Protein AF-0000000078156771 (afdb_homodimer)

Organism: Quercus suber (NCBI:txid58331)

Nearest PDB structures (foldseek):
  5jph-assembly2_A  TM=6.476E-01  e=9.055E-07  Staphylococcus aureus subsp. aureus COL
  4pv6-assembly8_N  TM=7.876E-01  e=4.818E-05  Thermoplasma volcanium GSS1
  8iym-assembly3_C  TM=7.813E-01  e=1.424E-04  Helicobacter pylori 26695
  8iym-assembly1_A  TM=6.191E-01  e=5.117E-05  Helicobacter pylori 26695
  3pp9-assembly1_A-2  TM=6.381E-01  e=6.717E-03  Bacillus anthracis str. Ames

Structure (mmCIF, N/CA/C/O backbone):
data_AF-0000000078156771-model_v1
#
loop_
_entity.id
_entity.type
_entity.pdbx_description
1 polymer 'Increased dna methylation 1'
#
loop_
_atom_site.group_PDB
_atom_site.id
_atom_site.type_symbol
_atom_site.label_atom_id
_atom_site.label_alt_id
_atom_site.label_comp_id
_atom_site.label_asym_id
_atom_site.label_entity_id
_atom_site.label_seq_id
_atom_site.pdbx_PDB_ins_code
_atom_site.Cartn_x
_atom_site.Cartn_y
_atom_site.Cartn_z
_atom_site.occupancy
_atom_site.B_iso_or_equiv
_atom_site.auth_seq_id
_atom_site.auth_comp_id
_atom_site.auth_asym_id
_atom_site.auth_atom_id
_atom_site.pdbx_PDB_model_num
ATOM 1 N N . ASN A 1 1 ? 11.344 5.879 -20.859 1 28.53 1 ASN A N 1
ATOM 2 C CA . ASN A 1 1 ? 10.336 5.031 -20.234 1 28.53 1 ASN A CA 1
ATOM 3 C C . ASN A 1 1 ? 10.922 4.215 -19.094 1 28.53 1 ASN A C 1
ATOM 5 O O . ASN A 1 1 ? 11.805 3.383 -19.297 1 28.53 1 ASN A O 1
ATOM 9 N N . CYS A 1 2 ? 11.102 4.973 -17.953 1 35.69 2 CYS A N 1
ATOM 10 C CA . CYS A 1 2 ? 12.039 4.562 -16.906 1 35.69 2 CYS A CA 1
ATOM 11 C C . CYS A 1 2 ? 11.727 3.156 -16.422 1 35.69 2 CYS A C 1
ATOM 13 O O . CYS A 1 2 ? 12.414 2.631 -15.539 1 35.69 2 CYS A O 1
ATOM 15 N N . PHE A 1 3 ? 10.438 2.715 -16.594 1 37.5 3 PHE A N 1
ATOM 16 C CA . PHE A 1 3 ? 10.211 1.341 -16.156 1 37.5 3 PHE A CA 1
ATOM 17 C C . PHE A 1 3 ? 10.539 0.36 -17.281 1 37.5 3 PHE A C 1
ATOM 19 O O . PHE A 1 3 ? 10.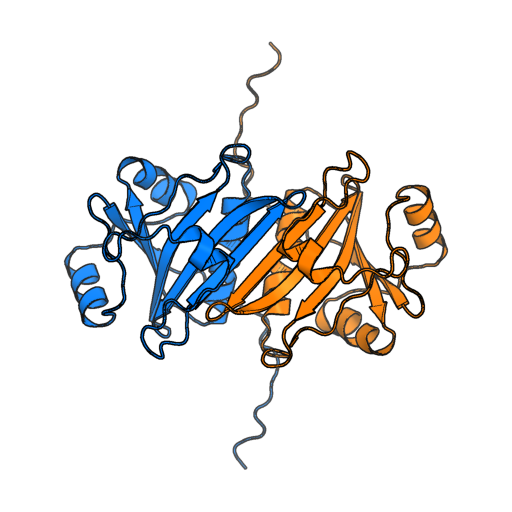312 0.654 -18.453 1 37.5 3 PHE A O 1
ATOM 26 N N . ALA A 1 4 ? 11.391 -0.481 -17.188 1 45.22 4 ALA A N 1
ATOM 27 C CA . ALA A 1 4 ? 11.484 -1.579 -18.141 1 45.22 4 ALA A CA 1
ATOM 28 C C . ALA A 1 4 ? 10.125 -2.25 -18.344 1 45.22 4 ALA A C 1
ATOM 30 O O . ALA A 1 4 ? 9.398 -2.477 -17.375 1 45.22 4 ALA A O 1
ATOM 31 N N . PRO A 1 5 ? 9.711 -2.316 -19.641 1 42.66 5 PRO A N 1
ATOM 32 C CA . PRO A 1 5 ? 8.406 -2.93 -19.922 1 42.66 5 PRO A CA 1
ATOM 33 C C . PRO A 1 5 ? 8.273 -4.328 -19.328 1 42.66 5 PRO A C 1
ATOM 35 O O . PRO A 1 5 ? 9.258 -5.074 -19.266 1 42.66 5 PRO A O 1
ATOM 38 N N . ILE A 1 6 ? 7.273 -4.578 -18.609 1 42.03 6 ILE A N 1
ATOM 39 C CA . ILE A 1 6 ? 6.926 -5.938 -18.203 1 42.03 6 ILE A CA 1
ATOM 40 C C . ILE A 1 6 ? 5.992 -6.559 -19.234 1 42.03 6 ILE A C 1
ATOM 42 O O . ILE A 1 6 ? 4.812 -6.207 -19.312 1 42.03 6 ILE A O 1
ATOM 46 N N . ILE A 1 7 ? 6.539 -7.285 -20.172 1 42.59 7 ILE A N 1
ATOM 47 C CA . ILE A 1 7 ? 5.793 -7.812 -21.312 1 42.59 7 ILE A CA 1
ATOM 48 C C . ILE A 1 7 ? 5.133 -9.133 -20.938 1 42.59 7 ILE A C 1
ATOM 50 O O . ILE A 1 7 ? 5.793 -10.039 -20.422 1 42.59 7 ILE A O 1
ATOM 54 N N . ASP A 1 8 ? 3.768 -9.258 -21.016 1 44.97 8 ASP A N 1
ATOM 55 C CA . ASP A 1 8 ? 3 -10.492 -20.891 1 44.97 8 ASP A CA 1
ATOM 56 C C . ASP A 1 8 ? 3.387 -11.5 -21.969 1 44.97 8 ASP A C 1
ATOM 58 O O . ASP A 1 8 ? 3.361 -11.172 -23.172 1 44.97 8 ASP A O 1
ATOM 62 N N . SER A 1 9 ? 3.811 -12.578 -21.547 1 49.09 9 SER A N 1
ATOM 63 C CA . SER A 1 9 ? 4.305 -13.516 -22.547 1 49.09 9 SER A CA 1
ATOM 64 C C . SER A 1 9 ? 3.182 -14 -23.453 1 49.09 9 SER A C 1
ATOM 66 O O . SER A 1 9 ? 3.43 -14.422 -24.594 1 49.09 9 SER A O 1
ATOM 68 N N . VAL A 1 10 ? 2.025 -13.938 -22.922 1 44.56 10 VAL A N 1
ATOM 69 C CA . VAL A 1 10 ? 0.925 -14.453 -23.734 1 44.56 10 VAL A CA 1
ATOM 70 C C . VAL A 1 10 ? 0.453 -13.375 -24.703 1 44.56 10 VAL A C 1
ATOM 72 O O . VAL A 1 10 ? 0.294 -13.633 -25.906 1 44.56 10 VAL A O 1
ATOM 75 N N . SER A 1 11 ? 0.38 -12.266 -24.156 1 46.22 11 SER A N 1
ATOM 76 C CA . SER A 1 11 ? -0.215 -11.234 -25.016 1 46.22 11 SER A CA 1
ATOM 77 C C . SER A 1 11 ? 0.853 -10.328 -25.609 1 46.22 11 SER A C 1
ATOM 79 O O . SER A 1 11 ? 0.595 -9.617 -26.594 1 46.22 11 SER A O 1
ATOM 81 N N . GLY A 1 12 ? 2.062 -10.328 -25.062 1 50.53 12 GLY A N 1
ATOM 82 C CA . GLY A 1 12 ? 3.154 -9.477 -25.516 1 50.53 12 GLY A CA 1
ATOM 83 C C . GLY A 1 12 ? 2.998 -8.031 -25.078 1 50.53 12 GLY A C 1
ATOM 84 O O . GLY A 1 12 ? 3.768 -7.168 -25.5 1 50.53 12 GLY A O 1
ATOM 85 N N . ARG A 1 13 ? 1.978 -7.754 -24.406 1 47.47 13 ARG A N 1
ATOM 86 C CA . ARG A 1 13 ? 1.677 -6.363 -24.078 1 47.47 13 ARG A CA 1
ATOM 87 C C . ARG A 1 13 ? 2.398 -5.938 -22.797 1 47.47 13 ARG A C 1
ATOM 89 O O . ARG A 1 13 ? 2.623 -6.75 -21.906 1 47.47 13 ARG A O 1
ATOM 96 N N . ASP A 1 14 ? 2.936 -4.645 -22.859 1 48.03 14 ASP A N 1
ATOM 97 C CA . ASP A 1 14 ? 3.453 -4.031 -21.641 1 48.03 14 ASP A CA 1
ATOM 98 C C . ASP A 1 14 ? 2.35 -3.871 -20.594 1 48.03 14 ASP A C 1
ATOM 100 O O . ASP A 1 14 ? 1.34 -3.213 -20.859 1 48.03 14 ASP A O 1
ATOM 104 N N . LEU A 1 15 ? 2.486 -4.562 -19.516 1 48.06 15 LEU A N 1
ATOM 105 C CA . LEU A 1 15 ? 1.408 -4.695 -18.531 1 48.06 15 LEU A CA 1
ATOM 106 C C . LEU A 1 15 ? 1.355 -3.484 -17.609 1 48.06 15 LEU A C 1
ATOM 108 O O . LEU A 1 15 ? 0.358 -3.27 -16.922 1 48.06 15 LEU A O 1
ATOM 112 N N . ILE A 1 16 ? 2.314 -2.604 -17.656 1 48.59 16 ILE A N 1
ATOM 113 C CA . ILE A 1 16 ? 2.438 -1.515 -16.703 1 48.59 16 ILE A CA 1
ATOM 114 C C . ILE A 1 16 ? 1.284 -0.53 -16.891 1 48.59 16 ILE A C 1
ATOM 116 O O . ILE A 1 16 ? 0.61 -0.164 -15.922 1 48.59 16 ILE A O 1
ATOM 120 N N . PRO A 1 17 ? 1.203 -0.018 -18.094 1 47.12 17 PRO A N 1
ATOM 121 C CA . PRO A 1 17 ? 0.081 0.911 -18.25 1 47.12 17 PRO A CA 1
ATOM 122 C C . PRO A 1 17 ? -1.255 0.299 -17.844 1 47.12 17 PRO A C 1
ATOM 124 O O . PRO A 1 17 ? -2.094 0.982 -17.25 1 47.12 17 PRO A O 1
ATOM 127 N N . ALA A 1 18 ? -1.407 -0.985 -18.344 1 47.72 18 ALA A N 1
ATOM 128 C CA . ALA A 1 18 ? -2.656 -1.654 -17.984 1 47.72 18 ALA A CA 1
ATOM 129 C C . ALA A 1 18 ? -2.83 -1.732 -16.469 1 47.72 18 ALA A C 1
ATOM 131 O O . ALA A 1 18 ? -3.945 -1.61 -15.961 1 47.72 18 ALA A O 1
ATOM 132 N N . MET A 1 19 ? -1.772 -2.051 -15.867 1 44.97 19 MET A N 1
ATOM 133 C CA . MET A 1 19 ? -1.784 -2.201 -14.414 1 44.97 19 MET A CA 1
ATOM 134 C C . MET A 1 19 ? -2.133 -0.883 -13.734 1 44.97 19 MET A C 1
ATOM 136 O O . MET A 1 19 ? -2.863 -0.866 -12.742 1 44.97 19 MET A O 1
ATOM 140 N N . VAL A 1 20 ? -1.488 0.104 -14.297 1 44.81 20 VAL A N 1
ATOM 141 C CA . VAL A 1 20 ? -1.632 1.413 -13.672 1 44.81 20 VAL A CA 1
ATOM 142 C C . VAL A 1 20 ? -2.959 2.043 -14.086 1 44.81 20 VAL A C 1
ATOM 144 O O . VAL A 1 20 ? -3.66 2.633 -13.258 1 44.81 20 VAL A O 1
ATOM 147 N N . TYR A 1 21 ? -3.188 1.941 -15.344 1 45.34 21 TYR A N 1
ATOM 148 C CA . TYR A 1 21 ? -4.367 2.662 -15.805 1 45.34 21 TYR A CA 1
ATOM 149 C C . TYR A 1 21 ? -5.578 1.738 -15.875 1 45.34 21 TYR A C 1
ATOM 151 O O . TYR A 1 21 ? -6.68 2.172 -16.219 1 45.34 21 TYR A O 1
ATOM 159 N N . GLY A 1 22 ? -5.605 0.74 -15.227 1 40.53 22 GLY A N 1
ATOM 160 C CA . GLY A 1 22 ? -6.766 -0.133 -15.148 1 40.53 22 GLY A CA 1
ATOM 161 C C . GLY A 1 22 ? -7.371 -0.44 -16.516 1 40.53 22 GLY A C 1
ATOM 162 O O . GLY A 1 22 ? -8.578 -0.656 -16.625 1 40.53 22 GLY A O 1
ATOM 163 N N . ARG A 1 23 ? -6.656 -0.069 -17.578 1 37.5 23 ARG A N 1
ATOM 164 C CA . ARG A 1 23 ? -7.422 -0.461 -18.766 1 37.5 23 ARG A CA 1
ATOM 165 C C . ARG A 1 23 ? -7.746 -1.951 -18.734 1 37.5 23 ARG A C 1
ATOM 167 O O . ARG A 1 23 ? -6.957 -2.754 -18.234 1 37.5 23 ARG A O 1
ATOM 174 N N . ASN A 1 24 ? -9.016 -2.223 -19.109 1 35.47 24 ASN A N 1
ATOM 175 C CA . ASN A 1 24 ? -9.82 -3.439 -19.125 1 35.47 24 ASN A CA 1
ATOM 176 C C . ASN A 1 24 ? -9.078 -4.59 -19.797 1 35.47 24 ASN A C 1
ATOM 178 O O . ASN A 1 24 ? -8.844 -4.562 -21.016 1 35.47 24 ASN A O 1
ATOM 182 N N . ILE A 1 25 ? -7.977 -4.961 -19.641 1 35 25 ILE A N 1
ATOM 183 C CA . ILE A 1 25 ? -7.902 -6.297 -20.219 1 35 25 ILE A CA 1
ATOM 184 C C . ILE A 1 25 ? -9.195 -7.055 -19.938 1 35 25 ILE A C 1
ATOM 186 O O . ILE A 1 25 ? -9.539 -7.285 -18.766 1 35 25 ILE A O 1
ATOM 190 N N . ARG A 1 26 ? -10.18 -6.918 -20.891 1 32.34 26 ARG A N 1
ATOM 191 C CA . ARG A 1 26 ? -11.531 -7.453 -20.922 1 32.34 26 ARG A CA 1
ATOM 192 C C . ARG A 1 26 ? -11.602 -8.828 -20.266 1 32.34 26 ARG A C 1
ATOM 194 O O . ARG A 1 26 ? -12.586 -9.547 -20.422 1 32.34 26 ARG A O 1
ATOM 201 N N . SER A 1 27 ? -10.578 -9.727 -20.469 1 34.09 27 SER A N 1
ATOM 202 C CA . SER A 1 27 ? -11.195 -11.039 -20.344 1 34.09 27 SER A CA 1
ATOM 203 C C . SER A 1 27 ? -12.102 -11.117 -19.125 1 34.09 27 SER A C 1
ATOM 205 O O . SER A 1 27 ? -12 -10.281 -18.219 1 34.09 27 SER A O 1
ATOM 207 N N . GLN A 1 28 ? -12.344 -12.453 -18.609 1 33.19 28 GLN A N 1
ATOM 208 C CA . GLN A 1 28 ? -13.391 -13.039 -17.781 1 33.19 28 GLN A CA 1
ATOM 209 C C . GLN A 1 28 ? -13.609 -12.211 -16.516 1 33.19 28 GLN A C 1
ATOM 211 O O . GLN A 1 28 ? -12.734 -11.461 -16.094 1 33.19 28 GLN A O 1
ATOM 216 N N . GLU A 1 29 ? -14.789 -12.383 -15.938 1 39.22 29 GLU A N 1
ATOM 217 C CA . GLU A 1 29 ? -15.531 -12.094 -14.703 1 39.22 29 GLU A CA 1
ATOM 218 C C . GLU A 1 29 ? -14.586 -11.984 -13.516 1 39.22 29 GLU A C 1
ATOM 220 O O . GLU A 1 29 ? -15.023 -12 -12.359 1 39.22 29 GLU A O 1
ATOM 225 N N . PHE A 1 30 ? -13.328 -12.625 -13.477 1 42.09 30 PHE A N 1
ATOM 226 C CA . PHE A 1 30 ? -12.836 -13.07 -12.18 1 42.09 30 PHE A CA 1
ATOM 227 C C . PHE A 1 30 ? -12.328 -11.891 -11.359 1 42.09 30 PHE A C 1
ATOM 229 O O . PHE A 1 30 ? -11.391 -11.203 -11.773 1 42.09 30 PHE A O 1
ATOM 236 N N . GLY A 1 31 ? -13.016 -11.297 -10.555 1 57.72 31 GLY A N 1
ATOM 237 C CA . GLY A 1 31 ? -13.023 -10.68 -9.242 1 57.72 31 GLY A CA 1
ATOM 238 C C . GLY A 1 31 ? -11.828 -11.07 -8.391 1 57.72 31 GLY A C 1
ATOM 239 O O . GLY A 1 31 ? -11.18 -12.078 -8.648 1 57.72 31 GLY A O 1
ATOM 240 N N . GLY A 1 32 ? -10.734 -10.43 -8.359 1 80.69 32 GLY A N 1
ATOM 241 C CA . GLY A 1 32 ? -9.695 -10.758 -7.395 1 80.69 32 GLY A CA 1
ATOM 242 C C . GLY A 1 32 ? -8.352 -10.117 -7.727 1 80.69 32 GLY A C 1
ATOM 243 O O . GLY A 1 32 ? -7.309 -10.609 -7.293 1 80.69 32 GLY A O 1
ATOM 244 N N . MET A 1 33 ? -8.43 -9.227 -8.773 1 86.06 33 MET A N 1
ATOM 245 C CA . MET A 1 33 ? -7.176 -8.547 -9.094 1 86.06 33 MET A CA 1
ATOM 246 C C . MET A 1 33 ? -6.984 -7.312 -8.227 1 86.06 33 MET A C 1
ATOM 248 O O . MET A 1 33 ? -7.871 -6.461 -8.141 1 86.06 33 MET A O 1
ATOM 252 N N . TYR A 1 34 ? -5.926 -7.312 -7.617 1 89.62 34 TYR A N 1
ATOM 253 C CA . TYR A 1 34 ? -5.555 -6.188 -6.762 1 89.62 34 TYR A CA 1
ATOM 254 C C . TYR A 1 34 ? -4.234 -5.574 -7.211 1 89.62 34 TYR A C 1
ATOM 256 O O . TYR A 1 34 ? -3.359 -6.273 -7.73 1 89.62 34 TYR A O 1
ATOM 264 N N . CYS A 1 35 ? -4.09 -4.309 -7.074 1 88.88 35 CYS A N 1
ATOM 265 C CA . CYS A 1 35 ? -2.838 -3.609 -7.352 1 88.88 35 CYS A CA 1
ATOM 266 C C . CYS A 1 35 ? -2.518 -2.609 -6.246 1 88.88 35 CYS A C 1
ATOM 268 O O . CYS A 1 35 ? -3.365 -1.798 -5.871 1 88.88 35 CYS A O 1
ATOM 270 N N . ALA A 1 36 ? -1.45 -2.723 -5.703 1 92 36 ALA A N 1
ATOM 271 C CA . ALA A 1 36 ? -0.933 -1.768 -4.727 1 92 36 ALA A CA 1
ATOM 272 C C . ALA A 1 36 ? 0.18 -0.915 -5.328 1 92 36 ALA A C 1
ATOM 274 O O . ALA A 1 36 ? 1.097 -1.439 -5.965 1 92 36 ALA A O 1
ATOM 275 N N . ILE A 1 37 ? 0.111 0.38 -5.148 1 89.25 37 ILE A N 1
ATOM 276 C CA . ILE A 1 37 ? 1.065 1.3 -5.758 1 89.25 37 ILE A CA 1
ATOM 277 C C . ILE A 1 37 ? 1.563 2.295 -4.711 1 89.25 37 ILE A C 1
ATOM 279 O O . ILE A 1 37 ? 0.779 2.809 -3.912 1 89.25 37 ILE A O 1
ATOM 283 N N . LEU A 1 38 ? 2.809 2.457 -4.699 1 89.69 38 LEU A N 1
ATOM 284 C CA . LEU A 1 38 ? 3.445 3.508 -3.916 1 89.69 38 LEU A CA 1
ATOM 285 C C . LEU A 1 38 ? 4.098 4.543 -4.824 1 89.69 38 LEU A C 1
ATOM 287 O O . LEU A 1 38 ? 4.875 4.195 -5.715 1 89.69 38 LEU A O 1
ATOM 291 N N . MET A 1 39 ? 3.771 5.754 -4.625 1 86.25 39 MET A N 1
ATOM 292 C CA . MET A 1 39 ? 4.348 6.859 -5.383 1 86.25 39 MET A CA 1
ATOM 293 C C . MET A 1 39 ? 5.102 7.816 -4.465 1 86.25 39 MET A C 1
ATOM 295 O O . MET A 1 39 ? 4.68 8.062 -3.336 1 86.25 39 MET A O 1
ATOM 299 N N . ILE A 1 40 ? 6.242 8.258 -4.992 1 85.06 40 ILE A N 1
ATOM 300 C CA . ILE A 1 40 ? 7.02 9.281 -4.305 1 85.06 40 ILE A CA 1
ATOM 301 C C . ILE A 1 40 ? 7.246 10.469 -5.238 1 85.06 40 ILE A C 1
ATOM 303 O O . ILE A 1 40 ? 7.715 10.297 -6.367 1 85.06 40 ILE A O 1
ATOM 307 N N . ASN A 1 41 ? 6.91 11.617 -4.711 1 81.56 41 ASN A N 1
ATOM 308 C CA . ASN A 1 41 ? 7.035 12.852 -5.473 1 81.56 41 ASN A CA 1
ATOM 309 C C . ASN A 1 41 ? 6.449 12.703 -6.875 1 81.56 41 ASN A C 1
ATOM 311 O O . ASN A 1 41 ? 7.113 13.016 -7.867 1 81.56 41 ASN A O 1
ATOM 315 N N . SER A 1 42 ? 5.207 12.047 -6.949 1 77.12 42 SER A N 1
ATOM 316 C CA . SER A 1 42 ? 4.387 11.93 -8.148 1 77.12 42 SER A CA 1
ATOM 317 C C . SER A 1 42 ? 4.973 10.914 -9.125 1 77.12 42 SER A C 1
ATOM 319 O O . SER A 1 42 ? 4.613 10.898 -10.305 1 77.12 42 SER A O 1
ATOM 321 N N . SER A 1 43 ? 5.898 10.172 -8.695 1 80.19 43 SER A N 1
ATOM 322 C CA . SER A 1 43 ? 6.465 9.094 -9.492 1 80.19 43 SER A CA 1
ATOM 323 C C . SER A 1 43 ? 6.219 7.734 -8.836 1 80.19 43 SER A C 1
ATOM 325 O O . SER A 1 43 ? 6.352 7.594 -7.621 1 80.19 43 SER A O 1
ATOM 327 N N . VAL A 1 44 ? 5.855 6.797 -9.727 1 82.56 44 VAL A N 1
ATOM 328 C CA . VAL A 1 44 ? 5.68 5.441 -9.219 1 82.56 44 VAL A CA 1
ATOM 329 C C . VAL A 1 44 ? 7.027 4.867 -8.789 1 82.56 44 VAL A C 1
ATOM 331 O O . VAL A 1 44 ? 7.973 4.836 -9.586 1 82.56 44 VAL A O 1
ATOM 334 N N . VAL A 1 45 ? 7.152 4.449 -7.621 1 86.81 45 VAL A N 1
ATOM 335 C CA . VAL A 1 45 ? 8.398 3.896 -7.094 1 86.81 45 VAL A CA 1
ATOM 336 C C . VAL A 1 45 ? 8.281 2.375 -7.004 1 86.81 45 VAL A C 1
ATOM 338 O O . VAL A 1 45 ? 9.242 1.658 -7.305 1 86.81 45 VAL A O 1
ATOM 341 N N . SER A 1 46 ? 7.148 1.93 -6.59 1 89.38 46 SER A N 1
ATOM 342 C CA . SER A 1 46 ? 6.922 0.496 -6.445 1 89.38 46 SER A CA 1
ATOM 343 C C . SER A 1 46 ? 5.469 0.135 -6.727 1 89.38 46 SER A C 1
ATOM 345 O O . SER A 1 46 ? 4.555 0.863 -6.336 1 89.38 46 SER A O 1
ATOM 347 N N . ALA A 1 47 ? 5.266 -1.006 -7.367 1 89.31 47 ALA A N 1
ATOM 348 C CA . ALA A 1 47 ? 3.928 -1.499 -7.68 1 89.31 47 ALA A CA 1
ATOM 349 C C . ALA A 1 47 ? 3.898 -3.023 -7.711 1 89.31 47 ALA A C 1
ATOM 351 O O . ALA A 1 47 ? 4.871 -3.662 -8.117 1 89.31 47 ALA A O 1
ATOM 352 N N . GLY A 1 48 ? 2.84 -3.57 -7.191 1 91.31 48 GLY A N 1
ATOM 353 C CA . GLY A 1 48 ? 2.605 -5.004 -7.242 1 91.31 48 GLY A CA 1
ATOM 354 C C . GLY A 1 48 ? 1.199 -5.363 -7.688 1 91.31 48 GLY A C 1
ATOM 355 O O . GLY A 1 48 ? 0.223 -4.801 -7.191 1 91.31 48 GLY A O 1
ATOM 356 N N . LEU A 1 49 ? 1.202 -6.25 -8.648 1 89.75 49 LEU A N 1
ATOM 357 C CA . LEU A 1 49 ? -0.068 -6.812 -9.102 1 89.75 49 LEU A CA 1
ATOM 358 C C . LEU A 1 49 ? -0.33 -8.164 -8.438 1 89.75 49 LEU A C 1
ATOM 360 O O . LEU A 1 49 ? 0.551 -9.023 -8.406 1 89.75 49 LEU A O 1
ATOM 364 N N . VAL A 1 50 ? -1.517 -8.281 -7.883 1 93 50 VAL A N 1
ATOM 365 C CA . VAL A 1 50 ? -1.857 -9.508 -7.168 1 93 50 VAL A CA 1
ATOM 366 C C . VAL A 1 50 ? -3.158 -10.086 -7.719 1 93 50 VAL A C 1
ATOM 368 O O . VAL A 1 50 ? -4.121 -9.352 -7.949 1 93 50 VAL A O 1
ATOM 371 N N . ARG A 1 51 ? -3.133 -11.289 -8.008 1 90.62 51 ARG A N 1
ATOM 372 C CA . ARG A 1 51 ? -4.348 -12.008 -8.375 1 90.62 51 ARG A CA 1
ATOM 373 C C . ARG A 1 51 ? -4.719 -13.031 -7.309 1 90.62 51 ARG A C 1
ATOM 375 O O . ARG A 1 51 ? -3.891 -13.867 -6.922 1 90.62 51 ARG A O 1
ATOM 382 N N . VAL A 1 52 ? -5.926 -12.945 -6.879 1 91.81 52 VAL A N 1
ATOM 383 C CA . VAL A 1 52 ? -6.371 -13.828 -5.801 1 91.81 52 VAL A CA 1
ATOM 384 C C . VAL A 1 52 ? -7.301 -14.906 -6.363 1 91.81 52 VAL A C 1
ATOM 386 O O . VAL A 1 52 ? -8.234 -14.594 -7.105 1 91.81 52 VAL A O 1
ATOM 389 N N . PHE A 1 53 ? -6.945 -16.125 -6.086 1 90.38 53 PHE A N 1
ATOM 390 C CA . PHE A 1 53 ? -7.754 -17.281 -6.469 1 90.38 53 PHE A CA 1
ATOM 391 C C . PHE A 1 53 ? -8.414 -17.906 -5.25 1 90.38 53 PHE A C 1
ATOM 393 O O . PHE A 1 53 ? -7.902 -18.875 -4.699 1 90.38 53 PHE A O 1
ATOM 400 N N . GLY A 1 54 ? -9.609 -17.312 -4.844 1 88.38 54 GLY A N 1
ATOM 401 C CA . GLY A 1 54 ? -10.25 -17.812 -3.639 1 88.38 54 GLY A CA 1
ATOM 402 C C . GLY A 1 54 ? -9.422 -17.594 -2.387 1 88.38 54 GLY A C 1
ATOM 403 O O . GLY A 1 54 ? -8.797 -16.547 -2.229 1 88.38 54 GLY A O 1
ATOM 404 N N . ARG A 1 55 ? -9.477 -18.562 -1.434 1 89.94 55 ARG A N 1
ATOM 405 C CA . ARG A 1 55 ? -8.773 -18.422 -0.16 1 89.94 55 ARG A CA 1
ATOM 406 C C . ARG A 1 55 ? -7.52 -19.297 -0.127 1 89.94 55 ARG A C 1
ATOM 408 O O . ARG A 1 55 ? -6.73 -19.219 0.818 1 89.94 55 ARG A O 1
ATOM 415 N N . GLU A 1 56 ? -7.273 -20 -1.196 1 90.81 56 GLU A N 1
ATOM 416 C CA . GLU A 1 56 ? -6.172 -20.969 -1.181 1 90.81 56 GLU A CA 1
ATOM 417 C C . GLU A 1 56 ? -4.871 -20.312 -1.647 1 90.81 56 GLU A C 1
ATOM 419 O O . GLU A 1 56 ? -3.826 -20.484 -1.018 1 90.81 56 GLU A O 1
ATOM 424 N N . VAL A 1 57 ? -4.992 -19.594 -2.775 1 94 57 VAL A N 1
ATOM 425 C CA . VAL A 1 57 ? -3.73 -19.125 -3.336 1 94 57 VAL A CA 1
ATOM 426 C C . VAL A 1 57 ? -3.934 -17.766 -4.008 1 94 57 VAL A C 1
ATOM 428 O O . VAL A 1 57 ? -5 -17.5 -4.566 1 94 57 VAL A O 1
ATOM 431 N N . ALA A 1 58 ? -3.004 -16.938 -3.826 1 95.12 58 ALA A N 1
ATOM 432 C CA . ALA A 1 58 ? -2.875 -15.711 -4.617 1 95.12 58 ALA A CA 1
ATOM 433 C C . ALA A 1 58 ? -1.567 -15.703 -5.402 1 95.12 58 ALA A C 1
ATOM 435 O O . ALA A 1 58 ? -0.6 -16.359 -5.02 1 95.12 58 ALA A O 1
ATOM 436 N N . GLU A 1 59 ? -1.547 -14.977 -6.473 1 94.19 59 GLU A N 1
ATOM 437 C CA . GLU A 1 59 ? -0.357 -14.836 -7.305 1 94.19 59 GLU A CA 1
ATOM 438 C C . GLU A 1 59 ? 0.098 -13.383 -7.375 1 94.19 59 GLU A C 1
ATOM 440 O O . GLU A 1 59 ? -0.728 -12.469 -7.484 1 94.19 59 GLU A O 1
ATOM 445 N N . LEU A 1 60 ? 1.366 -13.234 -7.211 1 94.56 60 LEU A N 1
ATOM 446 C CA . LEU A 1 60 ? 2.023 -11.961 -7.488 1 94.56 60 LEU A CA 1
ATOM 447 C C . LEU A 1 60 ? 2.814 -12.031 -8.789 1 94.56 60 LEU A C 1
ATOM 449 O O . LEU A 1 60 ? 4.035 -12.219 -8.773 1 94.56 60 LEU A O 1
ATOM 453 N N . PRO A 1 61 ? 2.145 -11.852 -9.914 1 89.19 61 PRO A N 1
ATOM 454 C CA . PRO A 1 61 ? 2.789 -12.094 -11.203 1 89.19 61 PRO A CA 1
ATOM 455 C C . PRO A 1 61 ? 3.744 -10.969 -11.602 1 89.19 61 PRO A C 1
ATOM 457 O O . PRO A 1 61 ? 4.676 -11.195 -12.383 1 89.19 61 PRO A O 1
ATOM 460 N N . LEU A 1 62 ? 3.477 -9.781 -11.07 1 84.69 62 LEU A N 1
ATOM 461 C CA . LEU A 1 62 ? 4.273 -8.648 -11.531 1 84.69 62 LEU A CA 1
ATOM 462 C C . LEU A 1 62 ? 4.59 -7.703 -10.375 1 84.69 62 LEU A C 1
ATOM 464 O O . LEU A 1 62 ? 3.697 -7.332 -9.609 1 84.69 62 LEU A O 1
ATOM 468 N N . VAL A 1 63 ? 5.867 -7.48 -10.273 1 87.25 63 VAL A N 1
ATOM 469 C CA . VAL A 1 63 ? 6.367 -6.48 -9.336 1 87.25 63 VAL A CA 1
ATOM 470 C C . VAL A 1 63 ? 7.285 -5.504 -10.07 1 87.25 63 VAL A C 1
ATOM 472 O O . VAL A 1 63 ? 8.07 -5.906 -10.93 1 87.25 63 VAL A O 1
ATOM 475 N N . ALA A 1 64 ? 7.102 -4.238 -9.781 1 84.44 64 ALA A N 1
ATOM 476 C CA . ALA A 1 64 ? 7.953 -3.215 -10.383 1 84.44 64 ALA A CA 1
ATOM 477 C C . ALA A 1 64 ? 8.438 -2.219 -9.336 1 84.44 64 ALA A C 1
ATOM 479 O O . ALA A 1 64 ? 7.656 -1.757 -8.5 1 84.44 64 ALA A O 1
ATOM 480 N N . THR A 1 65 ? 9.734 -2.012 -9.273 1 84.06 65 THR A N 1
ATOM 481 C CA . THR A 1 65 ? 10.344 -0.961 -8.469 1 84.06 65 THR A CA 1
ATOM 482 C C . THR A 1 65 ? 11.234 -0.069 -9.328 1 84.06 65 THR A C 1
ATOM 484 O O . THR A 1 65 ? 12.008 -0.564 -10.156 1 84.06 65 THR A O 1
ATOM 487 N N . SER A 1 66 ? 11.008 1.219 -9.172 1 81.5 66 SER A N 1
ATOM 488 C CA . SER A 1 66 ? 11.797 2.15 -9.977 1 81.5 66 SER A CA 1
ATOM 489 C C . SER A 1 66 ? 13.289 2.029 -9.656 1 81.5 66 SER A C 1
ATOM 491 O O . SER A 1 66 ? 13.664 1.769 -8.508 1 81.5 66 SER A O 1
ATOM 493 N N . ASN A 1 67 ? 14.188 2.178 -10.648 1 76.12 6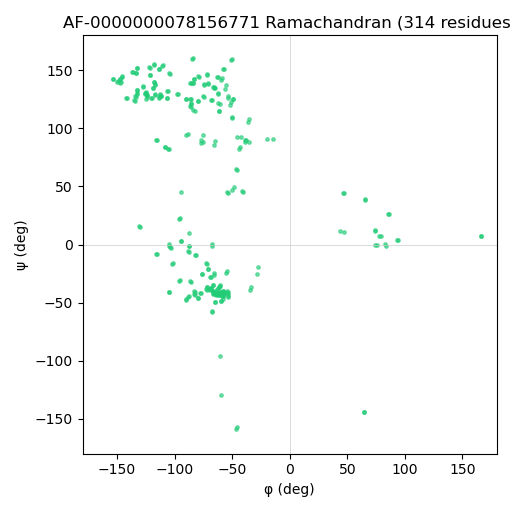7 ASN A N 1
ATOM 494 C CA . ASN A 1 67 ? 15.633 1.984 -10.547 1 76.12 67 ASN A CA 1
ATOM 495 C C . ASN A 1 67 ? 16.25 2.904 -9.5 1 76.12 67 ASN A C 1
ATOM 497 O O . ASN A 1 67 ? 17.094 2.48 -8.711 1 76.12 67 ASN A O 1
ATOM 501 N N . GLY A 1 68 ? 15.875 4.152 -9.477 1 74.06 68 GLY A N 1
ATOM 502 C CA . GLY A 1 68 ? 16.453 5.098 -8.539 1 74.06 68 GLY A CA 1
ATOM 503 C C . GLY A 1 68 ? 16.078 4.816 -7.094 1 74.06 68 GLY A C 1
ATOM 504 O O . GLY A 1 68 ? 16.641 5.406 -6.172 1 74.06 68 GLY A O 1
ATOM 505 N N . HIS A 1 69 ? 15.258 3.764 -6.953 1 74.69 69 HIS A N 1
ATOM 506 C CA . HIS A 1 69 ? 14.75 3.514 -5.605 1 74.69 69 HIS A CA 1
ATOM 507 C C . HIS A 1 69 ? 14.945 2.053 -5.211 1 74.69 69 HIS A C 1
ATOM 509 O O . HIS A 1 69 ? 14.32 1.575 -4.262 1 74.69 69 HIS A O 1
ATOM 515 N N . HIS A 1 70 ? 15.781 1.396 -5.969 1 74.06 70 HIS A N 1
ATOM 516 C CA . HIS A 1 70 ? 16.062 0.008 -5.625 1 74.06 70 HIS A CA 1
ATOM 517 C C . HIS A 1 70 ? 16.891 -0.085 -4.352 1 74.06 70 HIS A C 1
ATOM 519 O O . HIS A 1 70 ? 17.797 0.733 -4.129 1 74.06 70 HIS A O 1
ATOM 525 N N . GLY A 1 71 ? 16.562 -1.006 -3.521 1 73.94 71 GLY A N 1
ATOM 526 C CA . GLY A 1 71 ? 17.328 -1.259 -2.32 1 73.94 71 GLY A CA 1
ATOM 527 C C . GLY A 1 71 ? 16.984 -0.333 -1.173 1 73.94 71 GLY A C 1
ATOM 528 O O . GLY A 1 71 ? 17.547 -0.439 -0.084 1 73.94 71 GLY A O 1
ATOM 529 N N . LYS A 1 72 ? 16.062 0.545 -1.406 1 78.88 72 LYS A N 1
ATOM 530 C CA . LYS A 1 72 ? 15.688 1.501 -0.366 1 78.88 72 LYS A CA 1
ATOM 531 C C . LYS A 1 72 ? 14.594 0.935 0.535 1 78.88 72 LYS A C 1
ATOM 533 O O . LYS A 1 72 ? 14.242 1.541 1.549 1 78.88 72 LYS A O 1
ATOM 538 N N . GLY A 1 73 ? 14.086 -0.222 0.2 1 85.56 73 GLY A N 1
ATOM 539 C CA . GLY A 1 73 ? 13.125 -0.88 1.069 1 85.56 73 GLY A CA 1
ATOM 540 C C . GLY A 1 73 ? 11.68 -0.567 0.712 1 85.56 73 GLY A C 1
ATOM 541 O O . GLY A 1 73 ? 10.758 -0.984 1.413 1 85.56 73 GLY A O 1
ATOM 542 N N . TYR A 1 74 ? 11.461 0.156 -0.322 1 86.25 74 TYR A N 1
ATOM 543 C CA . TYR A 1 74 ? 10.109 0.562 -0.675 1 86.25 74 TYR A CA 1
ATOM 544 C C . TYR A 1 74 ? 9.258 -0.645 -1.062 1 86.25 74 TYR A C 1
ATOM 546 O O . TYR A 1 74 ? 8.094 -0.742 -0.676 1 86.25 74 TYR A O 1
ATOM 554 N N . PHE A 1 75 ? 9.93 -1.52 -1.838 1 89 75 PHE A N 1
ATOM 555 C CA . PHE A 1 75 ? 9.133 -2.691 -2.186 1 89 75 PHE A CA 1
ATOM 556 C C . PHE A 1 75 ? 8.891 -3.564 -0.96 1 89 75 PHE A C 1
ATOM 558 O O . PHE A 1 75 ? 7.82 -4.16 -0.817 1 89 75 PHE A O 1
ATOM 565 N N . GLN A 1 76 ? 9.867 -3.674 -0.162 1 88.81 76 GLN A N 1
ATOM 566 C CA . GLN A 1 76 ? 9.664 -4.438 1.062 1 88.81 76 GLN A CA 1
ATOM 567 C C . GLN A 1 76 ? 8.453 -3.92 1.838 1 88.81 76 GLN A C 1
ATOM 569 O O . GLN A 1 76 ? 7.672 -4.707 2.377 1 88.81 76 GLN A O 1
ATOM 574 N N . MET A 1 77 ? 8.367 -2.674 1.883 1 86.31 77 MET A N 1
ATOM 575 C CA . MET A 1 77 ? 7.227 -2.059 2.551 1 86.31 77 MET A CA 1
ATOM 576 C C . MET A 1 77 ? 5.93 -2.383 1.818 1 86.31 77 MET A C 1
ATOM 578 O O . MET A 1 77 ? 4.938 -2.77 2.441 1 86.31 77 MET A O 1
ATOM 582 N N . LEU A 1 78 ? 5.945 -2.188 0.558 1 90.62 78 LEU A N 1
ATOM 583 C CA . LEU A 1 78 ? 4.777 -2.506 -0.256 1 90.62 78 LEU A CA 1
ATOM 584 C C . LEU A 1 78 ? 4.398 -3.977 -0.112 1 90.62 78 LEU A C 1
ATOM 586 O O . LEU A 1 78 ? 3.217 -4.312 -0.01 1 90.62 78 LEU A O 1
ATOM 590 N N . PHE A 1 79 ? 5.434 -4.828 -0.079 1 92.38 79 PHE A N 1
ATOM 591 C CA . PHE A 1 79 ? 5.215 -6.266 0.05 1 92.38 79 PHE A CA 1
ATOM 592 C C . PHE A 1 79 ? 4.531 -6.59 1.371 1 92.38 79 PHE A C 1
ATOM 594 O O . PHE A 1 79 ? 3.635 -7.438 1.42 1 92.38 79 PHE A O 1
ATOM 601 N N . SER A 1 80 ? 4.898 -5.918 2.383 1 89.25 80 SER A N 1
ATOM 602 C CA . SER A 1 80 ? 4.246 -6.102 3.676 1 89.25 80 SER A CA 1
ATOM 603 C C . SER A 1 80 ? 2.766 -5.75 3.604 1 89.25 80 SER A C 1
ATOM 605 O O . SER A 1 80 ? 1.936 -6.406 4.238 1 89.25 80 SER A O 1
ATOM 607 N N . CYS A 1 81 ? 2.471 -4.738 2.836 1 88.75 81 CYS A N 1
ATOM 608 C CA . CYS A 1 81 ? 1.08 -4.348 2.627 1 88.75 81 CYS A CA 1
ATOM 609 C C . CYS A 1 81 ? 0.32 -5.426 1.862 1 88.75 81 CYS A C 1
ATOM 611 O O . CYS A 1 81 ? -0.819 -5.75 2.205 1 88.75 81 CYS A O 1
ATOM 613 N N . ILE A 1 82 ? 0.943 -5.977 0.921 1 92.81 82 ILE A N 1
ATOM 614 C CA . ILE A 1 82 ? 0.331 -7.031 0.121 1 92.81 82 ILE A CA 1
ATOM 615 C C . ILE A 1 82 ? 0.035 -8.242 1.003 1 92.81 82 ILE A C 1
ATOM 617 O O . ILE A 1 82 ? -1.054 -8.82 0.932 1 92.81 82 ILE A O 1
ATOM 621 N N . GLU A 1 83 ? 0.979 -8.531 1.834 1 93.25 83 GLU A N 1
ATOM 622 C CA . GLU A 1 83 ? 0.769 -9.656 2.746 1 93.25 83 GLU A CA 1
ATOM 623 C C . GLU A 1 83 ? -0.409 -9.391 3.68 1 93.25 83 GLU A C 1
ATOM 625 O O . GLU A 1 83 ? -1.215 -10.289 3.938 1 93.25 83 GLU A O 1
ATOM 630 N N . ARG A 1 84 ? -0.511 -8.273 4.152 1 88.5 84 ARG A N 1
ATOM 631 C CA . ARG A 1 84 ? -1.613 -7.926 5.043 1 88.5 84 ARG A CA 1
ATOM 632 C C . ARG A 1 84 ? -2.949 -7.996 4.312 1 88.5 84 ARG A C 1
ATOM 634 O O . ARG A 1 84 ? -3.945 -8.461 4.871 1 88.5 84 ARG A O 1
ATOM 641 N N . LEU A 1 85 ? -2.967 -7.52 3.121 1 88.62 85 LEU A N 1
ATOM 642 C CA . LEU A 1 85 ? -4.168 -7.598 2.297 1 88.62 85 LEU A CA 1
ATOM 643 C C . LEU A 1 85 ? -4.609 -9.047 2.119 1 88.62 85 LEU A C 1
ATOM 645 O O . LEU A 1 85 ? -5.785 -9.367 2.301 1 88.62 85 LEU A O 1
ATOM 649 N N . LEU A 1 86 ? -3.621 -9.859 1.847 1 92.81 86 LEU A N 1
ATOM 650 C CA . LEU A 1 86 ? -3.938 -11.266 1.62 1 92.81 86 LEU A CA 1
ATOM 651 C C . LEU A 1 86 ? -4.414 -11.93 2.908 1 92.81 86 LEU A C 1
ATOM 653 O O . LEU A 1 86 ? -5.312 -12.773 2.879 1 92.81 86 LEU A O 1
ATOM 657 N N . ALA A 1 87 ? -3.801 -11.523 3.971 1 90.31 87 ALA A N 1
ATOM 658 C CA . ALA A 1 87 ? -4.262 -12.016 5.266 1 90.31 87 ALA A CA 1
ATOM 659 C C . ALA A 1 87 ? -5.707 -11.594 5.527 1 90.31 87 ALA A C 1
ATOM 661 O O . ALA A 1 87 ? -6.516 -12.398 5.996 1 90.31 87 ALA A O 1
ATOM 662 N N . PHE A 1 88 ? -6.004 -10.383 5.207 1 83.38 88 PHE A N 1
ATOM 663 C CA . PHE A 1 88 ? -7.352 -9.844 5.355 1 83.38 88 PHE A CA 1
ATOM 664 C C . PHE A 1 88 ? -8.344 -10.633 4.508 1 83.38 88 PHE A C 1
ATOM 666 O O . PHE A 1 88 ? -9.477 -10.875 4.938 1 83.38 88 PHE A O 1
ATOM 673 N N . LEU A 1 89 ? -7.934 -11.094 3.389 1 86.31 89 LEU A N 1
ATOM 674 C CA . LEU A 1 89 ? -8.789 -11.844 2.477 1 86.31 89 LEU A CA 1
ATOM 675 C C . LEU A 1 89 ? -8.766 -13.328 2.816 1 86.31 89 LEU A C 1
ATOM 677 O O . LEU A 1 89 ? -9.375 -14.141 2.113 1 86.31 89 LEU A O 1
ATOM 681 N N . ASN A 1 90 ? -7.996 -13.688 3.805 1 90.31 90 ASN A N 1
ATOM 682 C CA . ASN A 1 90 ? -7.883 -15.062 4.281 1 90.31 90 ASN A CA 1
ATOM 683 C C . ASN A 1 90 ? -7.27 -15.977 3.223 1 90.31 90 ASN A C 1
ATOM 685 O O . ASN A 1 90 ? -7.738 -17.094 3.02 1 90.31 90 ASN A O 1
ATOM 689 N N . VAL A 1 91 ? -6.324 -15.477 2.527 1 93.19 91 VAL A N 1
ATOM 690 C CA . VAL A 1 91 ? -5.586 -16.266 1.546 1 93.19 91 VAL A CA 1
ATOM 691 C C . VAL A 1 91 ? -4.469 -17.047 2.24 1 93.19 91 VAL A C 1
ATOM 693 O O . VAL A 1 91 ? -3.773 -16.5 3.104 1 93.19 91 VAL A O 1
ATOM 696 N N . LYS A 1 92 ? -4.25 -18.25 1.872 1 94.56 92 LYS A N 1
ATOM 697 C CA . LYS A 1 92 ? -3.318 -19.125 2.566 1 94.56 92 LYS A CA 1
ATOM 698 C C . LYS A 1 92 ? -1.902 -18.969 2.016 1 94.56 92 LYS A C 1
ATOM 700 O O . LYS A 1 92 ? -0.939 -18.906 2.781 1 94.56 92 LYS A O 1
ATOM 705 N N . SER A 1 93 ? -1.806 -18.953 0.657 1 96.12 93 SER A N 1
ATOM 706 C CA . SER A 1 93 ? -0.477 -18.984 0.054 1 96.12 93 SER A CA 1
ATOM 707 C C . SER A 1 93 ? -0.342 -17.938 -1.043 1 96.12 93 SER A C 1
ATOM 709 O O . SER A 1 93 ? -1.319 -17.609 -1.718 1 96.12 93 SER A O 1
ATOM 711 N N . LEU A 1 94 ? 0.874 -17.453 -1.146 1 97 94 LEU A N 1
ATOM 712 C CA . LEU A 1 94 ? 1.242 -16.516 -2.203 1 97 94 LEU A CA 1
ATOM 713 C C . LEU A 1 94 ? 2.311 -17.109 -3.111 1 97 94 LEU A C 1
ATOM 715 O O . LEU A 1 94 ? 3.314 -17.641 -2.631 1 97 94 LEU A O 1
ATOM 719 N N . VAL A 1 95 ? 2.07 -17.062 -4.387 1 96.75 95 VAL A N 1
ATOM 720 C CA . VAL A 1 95 ? 3.035 -17.609 -5.336 1 96.75 95 VAL A CA 1
ATOM 721 C C . VAL A 1 95 ? 3.467 -16.516 -6.316 1 96.75 95 VAL A C 1
ATOM 723 O O . VAL A 1 95 ? 2.748 -15.539 -6.512 1 96.75 95 VAL A O 1
ATOM 726 N N . LEU A 1 96 ? 4.672 -16.656 -6.832 1 95.88 96 LEU A N 1
ATOM 727 C CA . LEU A 1 96 ? 5.113 -15.68 -7.828 1 95.88 96 LEU A CA 1
ATOM 728 C C . LEU A 1 96 ? 6.156 -16.297 -8.758 1 95.88 96 LEU A C 1
ATOM 730 O O . LEU A 1 96 ? 6.949 -17.141 -8.336 1 95.88 96 LEU A O 1
ATOM 734 N N . PRO A 1 97 ? 6.094 -15.93 -10.039 1 92.44 97 PRO A N 1
ATOM 735 C CA . PRO A 1 97 ? 7.176 -16.297 -10.961 1 92.44 97 PRO A CA 1
ATOM 736 C C . PRO A 1 97 ? 8.43 -15.445 -10.75 1 92.44 97 PRO A C 1
ATOM 738 O O . PRO A 1 97 ? 8.344 -14.211 -10.688 1 92.44 97 PRO A O 1
ATOM 741 N N . ALA A 1 98 ? 9.539 -16.062 -10.586 1 93.44 98 ALA A N 1
ATOM 742 C CA . ALA A 1 98 ? 10.789 -15.344 -10.375 1 93.44 98 ALA A CA 1
ATOM 743 C C . ALA A 1 98 ? 11.812 -15.688 -11.461 1 93.44 98 ALA A C 1
ATOM 745 O O . ALA A 1 98 ? 12.055 -16.859 -11.742 1 93.44 98 ALA A O 1
ATOM 746 N N . ALA A 1 99 ? 12.32 -14.586 -12.086 1 88.44 99 ALA A N 1
ATOM 747 C CA . ALA A 1 99 ? 13.469 -14.828 -12.961 1 88.44 99 ALA A CA 1
ATOM 748 C C . ALA A 1 99 ? 14.617 -15.477 -12.195 1 88.44 99 ALA A C 1
ATOM 750 O O . ALA A 1 99 ? 14.773 -15.258 -10.992 1 88.44 99 ALA A O 1
ATOM 751 N N . GLU A 1 100 ? 15.383 -16.219 -12.891 1 88.88 100 GLU A N 1
ATOM 752 C CA . GLU A 1 100 ? 16.484 -16.953 -12.258 1 88.88 100 GLU A CA 1
ATOM 753 C C . GLU A 1 100 ? 17.375 -16 -11.461 1 88.88 100 GLU A C 1
ATOM 755 O O . GLU A 1 100 ? 17.766 -16.312 -10.336 1 88.88 100 GLU A O 1
ATOM 760 N N . GLU A 1 101 ? 17.625 -14.852 -12.023 1 88.69 101 GLU A N 1
ATOM 761 C CA . GLU A 1 101 ? 18.547 -13.891 -11.414 1 88.69 101 GLU A CA 1
ATOM 762 C C . GLU A 1 101 ? 17.938 -13.266 -10.156 1 88.69 101 GLU A C 1
ATOM 764 O O . GLU A 1 101 ? 18.672 -12.773 -9.297 1 88.69 101 GLU A O 1
ATOM 769 N N . ALA A 1 102 ? 16.609 -13.336 -10.078 1 89.12 102 ALA A N 1
ATOM 770 C CA . ALA A 1 102 ? 15.945 -12.664 -8.969 1 89.12 102 ALA A CA 1
ATOM 771 C C . ALA A 1 102 ? 15.5 -13.672 -7.906 1 89.12 102 ALA A C 1
ATOM 773 O O . ALA A 1 102 ? 15.031 -13.281 -6.836 1 89.12 102 ALA A O 1
ATOM 774 N N . GLU A 1 103 ? 15.703 -14.984 -8.102 1 93.06 103 GLU A N 1
ATOM 775 C CA . GLU A 1 103 ? 15.211 -16.031 -7.207 1 93.06 103 GLU A CA 1
ATOM 776 C C . GLU A 1 103 ? 15.781 -15.867 -5.801 1 93.06 103 GLU A C 1
ATOM 778 O O . GLU A 1 103 ? 15.062 -16 -4.812 1 93.06 103 GLU A O 1
ATOM 783 N N . SER A 1 104 ? 17 -15.547 -5.773 1 92.88 104 SER A N 1
ATOM 784 C CA . SER A 1 104 ? 17.688 -15.477 -4.488 1 92.88 104 SER A CA 1
ATOM 785 C C . SER A 1 104 ? 17.141 -14.352 -3.623 1 92.88 104 SER A C 1
ATOM 787 O O . SER A 1 104 ? 17.031 -14.492 -2.402 1 92.88 104 SER A O 1
ATOM 789 N N . ILE A 1 105 ? 16.766 -13.312 -4.262 1 89.19 105 ILE A N 1
ATOM 790 C CA . ILE A 1 105 ? 16.219 -12.18 -3.516 1 89.19 105 ILE A CA 1
ATOM 791 C C . ILE A 1 105 ? 14.906 -12.594 -2.857 1 89.19 105 ILE A C 1
ATOM 793 O O . ILE A 1 105 ? 14.68 -12.305 -1.679 1 89.19 105 ILE A O 1
ATOM 797 N N . TRP A 1 106 ? 14.102 -13.328 -3.559 1 94.25 106 TRP A N 1
ATOM 798 C CA . TRP A 1 106 ? 12.797 -13.727 -3.047 1 94.25 106 TRP A CA 1
ATOM 799 C C . TRP A 1 106 ? 12.945 -14.766 -1.937 1 94.25 106 TRP A C 1
ATOM 801 O O . TRP A 1 106 ? 12.203 -14.727 -0.948 1 94.25 106 TRP A O 1
ATOM 811 N N . THR A 1 107 ? 13.922 -15.633 -2.111 1 94.88 107 THR A N 1
ATOM 812 C CA . THR A 1 107 ? 14.094 -16.688 -1.123 1 94.88 107 THR A CA 1
ATOM 813 C C . THR A 1 107 ? 14.781 -16.156 0.129 1 94.88 107 THR A C 1
ATOM 815 O O . THR A 1 107 ? 14.328 -16.406 1.248 1 94.88 107 THR A O 1
ATOM 818 N N . ASP A 1 108 ? 15.766 -15.336 -0.08 1 93.31 108 ASP A N 1
ATOM 819 C CA . ASP A 1 108 ? 16.594 -14.898 1.044 1 93.31 108 ASP A CA 1
ATOM 820 C C . ASP A 1 108 ? 15.93 -13.734 1.786 1 93.31 108 ASP A C 1
ATOM 822 O O . ASP A 1 108 ? 15.93 -13.695 3.018 1 93.31 108 ASP A O 1
ATOM 826 N N . LYS A 1 109 ? 15.344 -12.844 1.041 1 90.31 109 LYS A N 1
ATOM 827 C CA . LYS A 1 109 ? 14.867 -11.609 1.653 1 90.31 109 LYS A CA 1
ATOM 828 C C . LYS A 1 109 ? 13.383 -11.711 2.004 1 90.31 109 LYS A C 1
ATOM 830 O O . LYS A 1 109 ? 12.93 -11.102 2.979 1 90.31 109 LYS A O 1
ATOM 835 N N . PHE A 1 110 ? 12.633 -12.445 1.247 1 92.94 110 PHE A N 1
ATOM 836 C CA . PHE A 1 110 ? 11.188 -12.398 1.433 1 92.94 110 PHE A CA 1
ATOM 837 C C . PHE A 1 110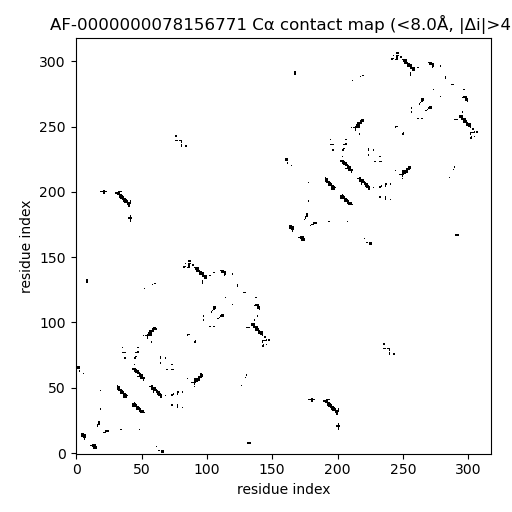 ? 10.656 -13.742 1.916 1 92.94 110 PHE A C 1
ATOM 839 O O . PHE A 1 110 ? 9.477 -13.867 2.242 1 92.94 110 PHE A O 1
ATOM 846 N N . GLY A 1 111 ? 11.438 -14.742 1.941 1 94.75 111 GLY A N 1
ATOM 847 C CA . GLY A 1 111 ? 11.078 -16 2.576 1 94.75 111 GLY A CA 1
ATOM 848 C C . GLY A 1 111 ? 10.305 -16.938 1.661 1 94.75 111 GLY A C 1
ATOM 849 O O . GLY A 1 111 ? 9.539 -17.781 2.129 1 94.75 111 GLY A O 1
ATOM 850 N N . PHE A 1 112 ? 10.523 -16.781 0.405 1 97.19 112 PHE A N 1
ATOM 851 C CA . PHE A 1 112 ? 9.875 -17.688 -0.534 1 97.19 112 PHE A CA 1
ATOM 852 C C . PHE A 1 112 ? 10.688 -18.969 -0.691 1 97.19 112 PHE A C 1
ATOM 854 O O . PHE A 1 112 ? 11.875 -19 -0.358 1 97.19 112 PHE A O 1
ATOM 861 N N . GLU A 1 113 ? 10.016 -19.969 -1.164 1 97.44 113 GLU A N 1
ATOM 862 C CA . GLU A 1 113 ? 10.648 -21.234 -1.506 1 97.44 113 GLU A CA 1
ATOM 863 C C . GLU A 1 113 ? 10.203 -21.719 -2.883 1 97.44 113 GLU A C 1
ATOM 865 O O . GLU A 1 113 ? 9.086 -21.438 -3.312 1 97.44 113 GLU A O 1
ATOM 870 N N . LYS A 1 114 ? 11.062 -22.453 -3.516 1 95.94 114 LYS A N 1
ATOM 871 C CA . LYS A 1 114 ? 10.711 -23.031 -4.816 1 95.94 114 LYS A CA 1
ATOM 872 C C . LYS A 1 114 ? 9.578 -24.047 -4.688 1 95.94 114 LYS A C 1
ATOM 874 O O . LYS A 1 114 ? 9.586 -24.875 -3.773 1 95.94 114 LYS A O 1
ATOM 879 N N . MET A 1 115 ? 8.688 -23.891 -5.578 1 95.12 115 MET A N 1
ATOM 880 C CA . MET A 1 115 ? 7.547 -24.812 -5.543 1 95.12 115 MET A CA 1
ATOM 881 C C . MET A 1 115 ? 7.91 -26.156 -6.156 1 95.12 115 MET A C 1
ATOM 883 O O . MET A 1 115 ? 8.656 -26.219 -7.137 1 95.12 115 MET A O 1
ATOM 887 N N . LYS A 1 116 ? 7.32 -27.172 -5.539 1 93.25 116 LYS A N 1
ATOM 888 C CA . LYS A 1 116 ? 7.441 -28.5 -6.145 1 93.25 116 LYS A CA 1
ATOM 889 C C . LYS A 1 116 ? 6.602 -28.594 -7.414 1 93.25 116 LYS A C 1
ATOM 891 O O . LYS A 1 116 ? 5.508 -28.031 -7.492 1 93.25 116 LYS A O 1
ATOM 896 N N . THR A 1 117 ? 7.094 -29.344 -8.359 1 90.62 117 THR A N 1
ATOM 897 C CA . THR A 1 117 ? 6.441 -29.5 -9.648 1 90.62 117 THR A CA 1
ATOM 898 C C . THR A 1 117 ? 5.02 -30.016 -9.477 1 90.62 117 THR A C 1
ATOM 900 O O . THR A 1 117 ? 4.102 -29.578 -10.172 1 90.62 117 THR A O 1
ATOM 903 N N . GLU A 1 118 ? 4.812 -30.938 -8.594 1 92.19 118 GLU A N 1
ATOM 904 C CA . GLU A 1 118 ? 3.502 -31.547 -8.375 1 92.19 118 GLU A CA 1
ATOM 905 C C . GLU A 1 118 ? 2.502 -30.516 -7.859 1 92.19 118 GLU A C 1
ATOM 907 O O . GLU A 1 118 ? 1.355 -30.469 -8.312 1 92.19 118 GLU A O 1
ATOM 912 N N . GLN A 1 119 ? 2.967 -29.734 -6.961 1 91 119 GLN A N 1
ATOM 913 C CA . GLN A 1 119 ? 2.109 -28.703 -6.387 1 91 119 GLN A CA 1
ATOM 914 C C . GLN A 1 119 ? 1.74 -27.656 -7.43 1 91 119 GLN A C 1
ATOM 916 O O . GLN A 1 119 ? 0.595 -27.203 -7.484 1 91 119 GLN A O 1
ATOM 921 N N . LEU A 1 120 ? 2.76 -27.297 -8.203 1 90.31 120 LEU A N 1
ATOM 922 C CA . LEU A 1 120 ? 2.523 -26.312 -9.25 1 90.31 120 LEU A CA 1
ATOM 923 C C . LEU A 1 120 ? 1.481 -26.812 -10.25 1 90.31 120 LEU A C 1
ATOM 925 O O . LEU A 1 120 ? 0.589 -26.062 -10.648 1 90.31 120 LEU A O 1
ATOM 929 N N . THR A 1 121 ? 1.562 -28.031 -10.625 1 89.44 121 THR A N 1
ATOM 930 C CA . THR A 1 121 ? 0.608 -28.641 -11.555 1 89.44 121 THR A CA 1
ATOM 931 C C . THR A 1 121 ? -0.801 -28.609 -10.969 1 89.44 121 THR A C 1
ATOM 933 O O . THR A 1 121 ? -1.769 -28.328 -11.68 1 89.44 121 THR A O 1
ATOM 936 N N . LYS A 1 122 ? -0.886 -28.922 -9.719 1 90.06 122 LYS A N 1
ATOM 937 C CA . LYS A 1 122 ? -2.178 -28.891 -9.039 1 90.06 122 LYS A CA 1
ATOM 938 C C . LYS A 1 122 ? -2.787 -27.484 -9.086 1 90.06 122 LYS A C 1
ATOM 940 O O . LYS A 1 122 ? -3.971 -27.328 -9.391 1 90.06 122 LYS A O 1
ATOM 945 N N . TYR A 1 123 ? -1.96 -26.5 -8.734 1 88.44 123 TYR A N 1
ATOM 946 C CA . TYR A 1 123 ? -2.426 -25.109 -8.758 1 88.44 123 TYR A CA 1
ATOM 947 C C . TYR A 1 123 ? -2.865 -24.719 -10.164 1 88.44 123 TYR A C 1
ATOM 949 O O . TYR A 1 123 ? -3.914 -24.094 -10.336 1 88.44 123 TYR A O 1
ATOM 957 N N . ARG A 1 124 ? -2.088 -25.109 -11.148 1 85.31 124 ARG A N 1
ATOM 958 C CA . ARG A 1 124 ? -2.375 -24.703 -12.523 1 85.31 124 ARG A CA 1
ATOM 959 C C . ARG A 1 124 ? -3.637 -25.391 -13.039 1 85.31 124 ARG A C 1
ATOM 961 O O . ARG A 1 124 ? -4.344 -24.844 -13.883 1 85.31 124 ARG A O 1
ATOM 968 N N . ARG A 1 125 ? -3.893 -26.516 -12.516 1 85.56 125 ARG A N 1
ATOM 969 C CA . ARG A 1 125 ? -5.113 -27.219 -12.891 1 85.56 125 ARG A CA 1
ATOM 970 C C . ARG A 1 125 ? -6.344 -26.531 -12.305 1 85.56 125 ARG A C 1
ATOM 972 O O . ARG A 1 125 ? -7.379 -26.422 -12.961 1 85.56 125 ARG A O 1
ATOM 979 N N . SER A 1 126 ? -6.18 -26.078 -11.109 1 83.56 126 SER A N 1
ATOM 980 C CA . SER A 1 126 ? -7.305 -25.469 -10.406 1 83.56 126 SER A CA 1
ATOM 981 C C . SER A 1 126 ? -7.43 -23.984 -10.742 1 83.56 126 SER A C 1
ATOM 983 O O . SER A 1 126 ? -8.523 -23.422 -10.695 1 83.56 126 SER A O 1
ATOM 985 N N . CYS A 1 127 ? -6.312 -23.375 -11 1 82.19 127 CYS A N 1
ATOM 986 C CA . CYS A 1 127 ? -6.27 -21.953 -11.32 1 82.19 127 CYS A CA 1
ATOM 987 C C . CYS A 1 127 ? -5.77 -21.719 -12.742 1 82.19 127 CYS A C 1
ATOM 989 O O . CYS A 1 127 ? -4.586 -21.453 -12.953 1 82.19 127 CYS A O 1
ATOM 991 N N . CYS A 1 128 ? -6.586 -21.688 -13.664 1 76.62 128 CYS A N 1
ATOM 992 C CA . CYS A 1 128 ? -6.234 -21.656 -15.078 1 76.62 128 CYS A CA 1
ATOM 993 C C . CYS A 1 128 ? -5.664 -20.297 -15.477 1 76.62 128 CYS A C 1
ATOM 995 O O . CYS A 1 128 ? -4.977 -20.188 -16.484 1 76.62 128 CYS A O 1
ATOM 997 N N . GLN A 1 129 ? -5.902 -19.328 -14.625 1 75.5 129 GLN A N 1
ATOM 998 C CA . GLN A 1 129 ? -5.477 -17.984 -14.984 1 75.5 129 GLN A CA 1
ATOM 999 C C . GLN A 1 129 ? -4.098 -17.672 -14.414 1 75.5 129 GLN A C 1
ATOM 1001 O O . GLN A 1 129 ? -3.576 -16.578 -14.609 1 75.5 129 GLN A O 1
ATOM 1006 N N . MET A 1 130 ? -3.531 -18.625 -13.797 1 83.31 130 MET A N 1
ATOM 1007 C CA . MET A 1 130 ? -2.207 -18.391 -13.234 1 83.31 130 MET A CA 1
ATOM 1008 C C . MET A 1 130 ? -1.183 -18.156 -14.344 1 83.31 130 MET A C 1
ATOM 1010 O O . MET A 1 130 ? -1.186 -18.859 -15.359 1 83.31 130 MET A O 1
ATOM 1014 N N . VAL A 1 131 ? -0.378 -17.172 -14.156 1 77.12 131 VAL A N 1
ATOM 1015 C CA . VAL A 1 131 ? 0.549 -16.766 -15.211 1 77.12 131 VAL A CA 1
ATOM 1016 C C . VAL A 1 131 ? 1.8 -17.641 -15.164 1 77.12 131 VAL A C 1
ATOM 1018 O O . VAL A 1 131 ? 2.219 -18.078 -14.086 1 77.12 131 VAL A O 1
ATOM 1021 N N . THR A 1 132 ? 2.295 -17.953 -16.297 1 72.94 132 THR A N 1
ATOM 1022 C CA . THR A 1 132 ? 3.576 -18.641 -16.453 1 72.94 132 THR A CA 1
ATOM 1023 C C . THR A 1 132 ? 4.512 -17.828 -17.359 1 72.94 132 THR A C 1
ATOM 1025 O O . THR A 1 132 ? 4.102 -17.359 -18.422 1 72.94 132 THR A O 1
ATOM 1028 N N . PHE A 1 133 ? 5.672 -17.562 -16.891 1 75.69 133 PHE A N 1
ATOM 1029 C CA . PHE A 1 133 ? 6.672 -16.844 -17.656 1 75.69 133 PHE A CA 1
ATOM 1030 C C . PHE A 1 133 ? 7.855 -17.75 -18 1 75.69 133 PHE A C 1
ATOM 1032 O O . PHE A 1 133 ? 8.406 -18.406 -17.109 1 75.69 133 PHE A O 1
ATOM 1039 N N . LYS A 1 134 ? 8.133 -17.719 -19.266 1 79.38 134 LYS A N 1
ATOM 1040 C CA . LYS A 1 134 ? 9.305 -18.5 -19.641 1 79.38 134 LYS A CA 1
ATOM 1041 C C . LYS A 1 134 ? 10.547 -18.016 -18.906 1 79.38 134 LYS A C 1
ATOM 1043 O O . LYS A 1 134 ? 10.773 -16.812 -18.781 1 79.38 134 LYS A O 1
ATOM 1048 N N . GLY A 1 135 ? 11.398 -18.906 -18.531 1 82.38 135 GLY A N 1
ATOM 1049 C CA . GLY A 1 135 ? 12.648 -18.547 -17.875 1 82.38 135 GLY A CA 1
ATOM 1050 C C . GLY A 1 135 ? 12.484 -18.188 -16.406 1 82.38 135 GLY A C 1
ATOM 1051 O O . GLY A 1 135 ? 13.383 -17.609 -15.797 1 82.38 135 GLY A O 1
ATOM 1052 N N . THR A 1 136 ? 11.227 -18.422 -15.945 1 87.38 136 THR A N 1
ATOM 1053 C CA . THR A 1 136 ? 11.008 -18.141 -14.531 1 87.38 136 THR A CA 1
ATOM 1054 C C . THR A 1 136 ? 10.711 -19.422 -13.758 1 87.38 136 THR A C 1
ATOM 1056 O O . THR A 1 136 ? 10.328 -20.438 -14.352 1 87.38 136 THR A O 1
ATOM 1059 N N . SER A 1 137 ? 11.07 -19.391 -12.508 1 91.75 137 SER A N 1
ATOM 1060 C CA . SER A 1 137 ? 10.641 -20.438 -11.57 1 91.75 137 SER A CA 1
ATOM 1061 C C . SER A 1 137 ? 9.531 -19.922 -10.656 1 91.75 137 SER A C 1
ATOM 1063 O O . SER A 1 137 ? 9.523 -18.75 -10.273 1 91.75 137 SER A O 1
ATOM 1065 N N . MET A 1 138 ? 8.68 -20.875 -10.32 1 94.44 138 MET A N 1
ATOM 1066 C CA . MET A 1 138 ? 7.586 -20.5 -9.438 1 94.44 138 MET A CA 1
ATOM 1067 C C . MET A 1 138 ? 7.98 -20.672 -7.977 1 94.44 138 MET A C 1
ATOM 1069 O O . MET A 1 138 ? 8.453 -21.75 -7.586 1 94.44 138 MET A O 1
ATOM 1073 N N . LEU A 1 139 ? 7.82 -19.562 -7.242 1 97.25 139 LEU A N 1
ATOM 1074 C CA . LEU A 1 139 ? 8.102 -19.578 -5.812 1 97.25 139 LEU A CA 1
ATOM 1075 C C . LEU A 1 139 ? 6.82 -19.438 -5 1 97.25 139 LEU A C 1
ATOM 1077 O O . LEU A 1 139 ? 5.816 -18.922 -5.496 1 97.25 139 LEU A O 1
ATOM 1081 N N . GLN A 1 140 ? 6.855 -19.969 -3.783 1 97.56 140 GLN A N 1
ATOM 1082 C CA . GLN A 1 140 ? 5.676 -19.922 -2.924 1 97.56 140 GLN A CA 1
ATOM 1083 C C . GLN A 1 140 ? 6.055 -19.531 -1.493 1 97.56 140 GLN A C 1
ATOM 1085 O O . GLN A 1 140 ? 7.18 -19.797 -1.055 1 97.56 140 GLN A O 1
ATOM 1090 N N . LYS A 1 141 ? 5.148 -18.875 -0.869 1 97.12 141 LYS A N 1
ATOM 1091 C CA . LYS A 1 141 ? 5.285 -18.547 0.548 1 97.12 141 LYS A CA 1
ATOM 1092 C C . LYS A 1 141 ? 3.926 -18.562 1.245 1 97.12 141 LYS A C 1
ATOM 1094 O O . LYS A 1 141 ? 2.918 -18.172 0.651 1 97.12 141 LYS A O 1
ATOM 1099 N N . MET A 1 142 ? 3.93 -19 2.486 1 96.12 142 MET A N 1
ATOM 1100 C CA . MET A 1 142 ? 2.703 -18.922 3.273 1 96.12 142 MET A CA 1
ATOM 1101 C C . MET A 1 142 ? 2.418 -17.484 3.703 1 96.12 142 MET A C 1
ATOM 1103 O O . MET A 1 142 ? 3.332 -16.75 4.078 1 96.12 142 MET A O 1
ATOM 1107 N N . VAL A 1 143 ? 1.168 -17.062 3.623 1 94.69 143 VAL A N 1
ATOM 1108 C CA . VAL A 1 143 ? 0.756 -15.734 4.055 1 94.69 143 VAL A CA 1
ATOM 1109 C C . VAL A 1 143 ? 0.606 -15.703 5.574 1 94.69 143 VAL A C 1
ATOM 1111 O O . VAL A 1 143 ? -0.094 -16.531 6.148 1 94.69 143 VAL A O 1
ATOM 1114 N N . PRO A 1 144 ? 1.342 -14.773 6.195 1 88.06 144 PRO A N 1
ATOM 1115 C CA . PRO A 1 144 ? 1.191 -14.703 7.648 1 88.06 144 PRO A CA 1
ATOM 1116 C C . PRO A 1 144 ? -0.227 -14.336 8.078 1 88.06 144 PRO A C 1
ATOM 1118 O O . PRO A 1 144 ? -0.879 -13.516 7.43 1 88.06 144 PRO A O 1
ATOM 1121 N N . GLN A 1 145 ? -0.844 -15.109 9.008 1 76.44 145 GLN A N 1
ATOM 1122 C CA . GLN A 1 145 ? -2.191 -14.828 9.484 1 76.44 145 GLN A CA 1
ATOM 1123 C C . GLN A 1 145 ? -2.191 -13.672 10.484 1 76.44 145 GLN A C 1
ATOM 1125 O O . GLN A 1 145 ? -1.323 -13.602 11.359 1 76.44 145 GLN A O 1
ATOM 1130 N N . CYS A 1 146 ? -2.33 -12.516 10.062 1 61.5 146 CYS A N 1
ATOM 1131 C CA . CYS A 1 146 ? -2.385 -11.383 10.984 1 61.5 146 CYS A CA 1
ATOM 1132 C C . CYS A 1 146 ? -3.793 -11.195 11.531 1 61.5 146 CYS A C 1
ATOM 1134 O O . CYS A 1 146 ? -4.777 -11.438 10.836 1 61.5 146 CYS A O 1
ATOM 1136 N N . ARG A 1 147 ? -4.02 -11.367 12.898 1 46.78 147 ARG A N 1
ATOM 1137 C CA . ARG A 1 147 ? -5.281 -11.07 13.57 1 46.78 147 ARG A CA 1
ATOM 1138 C C . ARG A 1 147 ? -5.816 -9.703 13.148 1 46.78 147 ARG A C 1
ATOM 1140 O O . ARG A 1 147 ? -5.23 -8.672 13.492 1 46.78 147 ARG A O 1
ATOM 1147 N N . VAL A 1 148 ? -6.145 -9.562 11.984 1 46.66 148 VAL A N 1
ATOM 1148 C CA . VAL A 1 148 ? -6.816 -8.297 11.695 1 46.66 148 VAL A CA 1
ATOM 1149 C C . VAL A 1 148 ? -7.957 -8.078 12.688 1 46.66 148 VAL A C 1
ATOM 1151 O O . VAL A 1 148 ? -8.672 -9.023 13.039 1 46.66 148 VAL A O 1
ATOM 1154 N N . ILE A 1 149 ? -7.961 -7.07 13.375 1 42.47 149 ILE A N 1
ATOM 1155 C CA . ILE A 1 149 ? -9.07 -6.68 14.234 1 42.47 149 ILE A CA 1
ATOM 1156 C C . ILE A 1 149 ? -10.391 -6.836 13.484 1 42.47 149 ILE A C 1
ATOM 1158 O O . ILE A 1 149 ? -10.562 -6.266 12.398 1 42.47 149 ILE A O 1
ATOM 1162 N N . LYS A 1 150 ? -11.031 -7.941 13.602 1 40.25 150 LYS A N 1
ATOM 1163 C CA . LYS A 1 150 ? -12.383 -8.18 13.102 1 40.25 150 LYS A CA 1
ATOM 1164 C C . LYS A 1 150 ? -13.25 -6.93 13.242 1 40.25 150 LYS A C 1
ATOM 1166 O O . LYS A 1 150 ? -13.328 -6.34 14.32 1 40.25 150 LYS A O 1
ATOM 1171 N N . PRO A 1 151 ? -13.555 -6.207 12.211 1 35.34 151 PRO A N 1
ATOM 1172 C CA . PRO A 1 151 ? -14.719 -5.371 12.516 1 35.34 151 PRO A CA 1
ATOM 1173 C C . PRO A 1 151 ? -15.883 -6.168 13.109 1 35.34 151 PRO A C 1
ATOM 1175 O O . PRO A 1 151 ? -16.094 -7.324 12.734 1 35.34 151 PRO A O 1
ATOM 1178 N N . ASP A 1 152 ? -16.172 -6.004 14.289 1 33.22 152 ASP A N 1
ATOM 1179 C CA . ASP A 1 152 ? -17.406 -6.539 14.859 1 33.22 152 ASP A CA 1
ATOM 1180 C C . ASP A 1 152 ? -18.578 -6.363 13.891 1 33.22 152 ASP A C 1
ATOM 1182 O O . ASP A 1 152 ? -19.25 -5.328 13.906 1 33.22 152 ASP A O 1
ATOM 1186 N N . TYR A 1 153 ? -18.578 -6.598 12.688 1 29.77 153 TYR A N 1
ATOM 1187 C CA . TYR A 1 153 ? -19.875 -6.66 12.039 1 29.77 153 TYR A CA 1
ATOM 1188 C C . TYR A 1 153 ? -20.688 -7.852 12.555 1 29.77 153 TYR A C 1
ATOM 1190 O O . TYR A 1 153 ? -20.281 -9 12.359 1 29.77 153 TYR A O 1
ATOM 1198 N N . ALA A 1 154 ? -21.469 -7.805 13.703 1 31.62 154 ALA A N 1
ATOM 1199 C CA . ALA A 1 154 ? -22.594 -8.648 14.086 1 31.62 154 ALA A CA 1
ATOM 1200 C C . ALA A 1 154 ? -23.531 -8.875 12.914 1 31.62 154 ALA A C 1
ATOM 1202 O O . ALA A 1 154 ? -24.141 -7.922 12.406 1 31.62 154 ALA A O 1
ATOM 1203 N N . SER A 1 155 ? -23.406 -9.734 12.016 1 31.23 155 SER A N 1
ATOM 1204 C CA . SER A 1 155 ? -24.531 -10.359 11.32 1 31.23 155 SER A CA 1
ATOM 1205 C C . SER A 1 155 ? -25.719 -10.57 12.25 1 31.23 155 SER A C 1
ATOM 1207 O O . SER A 1 155 ? -25.609 -11.312 13.234 1 31.23 155 SER A O 1
ATOM 1209 N N . GLU A 1 156 ? -26.656 -9.633 12.445 1 31.2 156 GLU A N 1
ATOM 1210 C CA . GLU A 1 156 ? -28.031 -9.977 12.789 1 31.2 156 GLU A CA 1
ATOM 1211 C C . GLU A 1 156 ? -28.625 -10.961 11.781 1 31.2 156 GLU A C 1
ATOM 1213 O O . GLU A 1 156 ? -29.172 -10.562 10.758 1 31.2 156 GLU A O 1
ATOM 1218 N N . ASP A 1 157 ? -28.172 -11.906 11.305 1 26.66 157 ASP A N 1
ATOM 1219 C CA . ASP A 1 157 ? -28.953 -12.938 10.633 1 26.66 157 ASP A CA 1
ATOM 1220 C C . ASP A 1 157 ? -29.953 -13.57 11.586 1 26.66 157 ASP A C 1
ATOM 1222 O O . ASP A 1 157 ? -31.125 -13.719 11.242 1 26.66 157 ASP A O 1
ATOM 1226 N N . ALA A 1 158 ? -29.75 -14.789 12.336 1 28.23 158 ALA A N 1
ATOM 1227 C CA . ALA A 1 158 ? -30.438 -16.078 12.414 1 28.23 158 ALA A CA 1
ATOM 1228 C C . ALA A 1 158 ? -31.562 -16.047 13.445 1 28.23 158 ALA A C 1
ATOM 1230 O O . ALA A 1 158 ? -32.344 -17 13.562 1 28.23 158 ALA A O 1
ATOM 1231 N N . GLU A 1 159 ? -32.156 -14.953 14.188 1 26.45 159 GLU A N 1
ATOM 1232 C CA . GLU A 1 159 ? -33.469 -15.469 14.57 1 26.45 159 GLU A CA 1
ATOM 1233 C C . GLU A 1 159 ? -34.5 -15.211 13.477 1 26.45 159 GLU A C 1
ATOM 1235 O O . GLU A 1 159 ? -34.531 -14.141 12.859 1 26.45 159 GLU A O 1
ATOM 1240 N N . ASN B 1 1 ? -17.875 10.578 -12.82 1 28.47 1 ASN B N 1
ATOM 1241 C CA . ASN B 1 1 ? -16.609 10.742 -12.133 1 28.47 1 ASN B CA 1
ATOM 1242 C C . ASN B 1 1 ? -16.688 10.312 -10.672 1 28.47 1 ASN B C 1
ATOM 1244 O O . ASN B 1 1 ? -17.438 10.906 -9.891 1 28.47 1 ASN B O 1
ATOM 1248 N N . CYS B 1 2 ? -16.688 8.93 -10.531 1 36.19 2 CYS B N 1
ATOM 1249 C CA . CYS B 1 2 ? -17.219 8.289 -9.336 1 36.19 2 CYS B CA 1
ATOM 1250 C C . CYS B 1 2 ? -16.547 8.836 -8.086 1 36.19 2 CYS B C 1
ATOM 1252 O O . CYS B 1 2 ? -16.859 8.398 -6.973 1 36.19 2 CYS B O 1
ATOM 1254 N N . PHE B 1 3 ? -15.312 9.414 -8.25 1 37.25 3 PHE B N 1
ATOM 1255 C CA . PHE B 1 3 ? -14.758 9.969 -7.023 1 37.25 3 PHE B CA 1
ATOM 1256 C C . PHE B 1 3 ? -15.258 11.391 -6.801 1 37.25 3 PHE B C 1
ATOM 1258 O O . PHE B 1 3 ? -15.414 12.156 -7.754 1 37.25 3 PHE B O 1
ATOM 1265 N N . ALA B 1 4 ? -15.914 11.711 -5.836 1 45.06 4 ALA B N 1
ATOM 1266 C CA . ALA B 1 4 ? -16.125 13.117 -5.5 1 45.06 4 ALA B CA 1
ATOM 1267 C C . ALA B 1 4 ? -14.812 13.891 -5.508 1 45.06 4 ALA B C 1
ATOM 1269 O O . ALA B 1 4 ? -13.789 13.398 -5.027 1 45.06 4 ALA B O 1
ATOM 1270 N N . PRO B 1 5 ? -14.797 15 -6.305 1 42.75 5 PRO B N 1
ATOM 1271 C CA . PRO B 1 5 ? -13.57 15.789 -6.391 1 42.75 5 PRO B CA 1
ATOM 1272 C C . PRO B 1 5 ? -13.039 16.219 -5.02 1 42.75 5 PRO B C 1
ATOM 1274 O O . PRO B 1 5 ? -13.82 16.469 -4.105 1 42.75 5 PRO B O 1
ATOM 1277 N N . ILE B 1 6 ? -11.836 15.945 -4.73 1 42.06 6 ILE B N 1
ATOM 1278 C CA . ILE B 1 6 ? -11.18 16.516 -3.566 1 42.06 6 ILE B CA 1
ATOM 1279 C C . ILE B 1 6 ? -10.531 17.844 -3.945 1 42.06 6 ILE B C 1
ATOM 1281 O O . ILE B 1 6 ? -9.5 17.875 -4.621 1 42.06 6 ILE B O 1
ATOM 1285 N N . ILE B 1 7 ? -11.211 18.938 -3.727 1 42.38 7 ILE B N 1
ATOM 1286 C CA . ILE B 1 7 ? -10.781 20.25 -4.172 1 42.38 7 ILE B CA 1
ATOM 1287 C C . ILE B 1 7 ? -9.836 20.875 -3.137 1 42.38 7 ILE B C 1
ATOM 1289 O O . ILE B 1 7 ? -10.156 20.906 -1.945 1 42.38 7 ILE B O 1
ATOM 1293 N N . ASP B 1 8 ? -8.57 21.25 -3.504 1 44.66 8 ASP B N 1
ATOM 1294 C CA . ASP B 1 8 ? -7.625 22.016 -2.709 1 44.66 8 ASP B CA 1
ATOM 1295 C C . ASP B 1 8 ? -8.172 23.422 -2.408 1 44.66 8 ASP B C 1
ATOM 1297 O O . ASP B 1 8 ? -8.578 24.141 -3.322 1 44.66 8 ASP B O 1
ATOM 1301 N N . SER B 1 9 ? -8.273 23.688 -1.224 1 48.84 9 SER B N 1
ATOM 1302 C CA . SER B 1 9 ? -8.906 24.953 -0.89 1 48.84 9 SER B CA 1
ATOM 1303 C C . SER B 1 9 ? -8.055 26.125 -1.364 1 48.84 9 SER B C 1
ATOM 1305 O O . SER B 1 9 ? -8.578 27.219 -1.586 1 48.84 9 SER B O 1
ATOM 1307 N N . VAL B 1 10 ? -6.812 25.859 -1.448 1 43.97 10 VAL B N 1
ATOM 1308 C CA . VAL B 1 10 ? -5.953 26.984 -1.835 1 43.97 10 VAL B CA 1
ATOM 1309 C C . VAL B 1 10 ? -5.977 27.141 -3.352 1 43.97 10 VAL B C 1
ATOM 1311 O O . VAL B 1 10 ? -6.16 28.266 -3.855 1 43.97 10 VAL B O 1
ATOM 1314 N N . SER B 1 11 ? -5.898 26.062 -3.943 1 45.69 11 SER B N 1
ATOM 1315 C CA . SER B 1 11 ? -5.766 26.188 -5.391 1 45.69 11 SER B CA 1
ATOM 1316 C C . SER B 1 11 ? -7.094 25.922 -6.094 1 45.69 11 SER B C 1
ATOM 1318 O O . SER B 1 11 ? -7.262 26.281 -7.262 1 45.69 11 SER B O 1
ATOM 1320 N N . GLY B 1 12 ? -8.055 25.328 -5.406 1 50.34 12 GLY B N 1
ATOM 1321 C CA . GLY B 1 12 ? -9.344 24.969 -5.973 1 50.34 12 GLY B CA 1
ATOM 1322 C C . GLY B 1 12 ? -9.281 23.766 -6.902 1 50.34 12 GLY B C 1
ATOM 1323 O O . GLY B 1 12 ? -10.266 23.438 -7.562 1 50.34 12 GLY B O 1
ATOM 1324 N N . ARG B 1 13 ? -8.156 23.234 -7.07 1 47.28 13 ARG B N 1
ATOM 1325 C CA . ARG B 1 13 ? -7.98 22.188 -8.055 1 47.28 13 ARG B CA 1
ATOM 1326 C C . ARG B 1 13 ? -8.336 20.812 -7.469 1 47.28 13 ARG B C 1
ATOM 1328 O O . ARG B 1 13 ? -8.164 20.594 -6.27 1 47.28 13 ARG B O 1
ATOM 1335 N N . ASP B 1 14 ? -9.047 19.984 -8.336 1 48.41 14 ASP B N 1
ATOM 1336 C CA . ASP B 1 14 ? -9.258 18.578 -7.992 1 48.41 14 ASP B CA 1
ATOM 1337 C C . ASP B 1 14 ? -7.926 17.844 -7.875 1 48.41 14 ASP B C 1
ATOM 1339 O O . ASP B 1 14 ? -7.152 17.797 -8.828 1 48.41 14 ASP B O 1
ATOM 1343 N N . LEU B 1 15 ? -7.625 17.406 -6.695 1 48.34 15 LEU B N 1
ATOM 1344 C CA . LEU B 1 15 ? -6.297 16.891 -6.387 1 48.34 15 LEU B CA 1
ATOM 1345 C C . LEU B 1 15 ? -6.16 15.438 -6.836 1 48.34 15 LEU B C 1
ATOM 1347 O O . LEU B 1 15 ? -5.047 14.906 -6.926 1 48.34 15 LEU B O 1
ATOM 1351 N N . ILE B 1 16 ? -7.219 14.797 -7.25 1 48.12 16 ILE B N 1
ATOM 1352 C CA . ILE B 1 16 ? -7.211 13.367 -7.535 1 48.12 16 ILE B CA 1
ATOM 1353 C C . ILE B 1 16 ? -6.336 13.086 -8.758 1 48.12 16 ILE B C 1
ATOM 1355 O O . ILE B 1 16 ? -5.465 12.211 -8.719 1 48.12 16 ILE B O 1
ATOM 1359 N N . PRO B 1 17 ? -6.703 13.742 -9.836 1 47.25 17 PRO B N 1
ATOM 1360 C CA . PRO B 1 17 ? -5.836 13.469 -10.984 1 47.25 17 PRO B CA 1
ATOM 1361 C C . PRO B 1 17 ? -4.359 13.719 -10.68 1 47.25 17 PRO B C 1
ATOM 1363 O O . PRO B 1 17 ? -3.498 12.961 -11.141 1 47.25 17 PRO B O 1
ATOM 1366 N N . ALA B 1 18 ? -4.172 14.906 -10 1 47.69 18 ALA B N 1
ATOM 1367 C CA . ALA B 1 18 ? -2.787 15.227 -9.664 1 47.69 18 ALA B CA 1
ATOM 1368 C C . ALA B 1 18 ? -2.16 14.117 -8.82 1 47.69 18 ALA B C 1
ATOM 1370 O O . ALA B 1 18 ? -0.977 13.805 -8.977 1 47.69 18 ALA B O 1
ATOM 1371 N N . MET B 1 19 ? -2.936 13.68 -7.926 1 44.84 19 MET B N 1
ATOM 1372 C CA . MET B 1 19 ? -2.465 12.648 -7.008 1 44.84 19 MET B CA 1
ATOM 1373 C C . MET B 1 19 ? -2.143 11.359 -7.762 1 44.84 19 MET B C 1
ATOM 1375 O O . MET B 1 19 ? -1.165 10.68 -7.449 1 44.84 19 MET B O 1
ATOM 1379 N N . VAL B 1 20 ? -3.076 11.109 -8.641 1 44.78 20 VAL B N 1
ATOM 1380 C CA . VAL B 1 20 ? -2.957 9.844 -9.359 1 44.78 20 VAL B CA 1
ATOM 1381 C C . VAL B 1 20 ? -1.935 9.984 -10.484 1 44.78 20 VAL B C 1
ATOM 1383 O O . VAL B 1 20 ? -1.116 9.086 -10.695 1 44.78 20 VAL B O 1
ATOM 1386 N N . TYR B 1 21 ? -2.094 11.055 -11.164 1 45.19 21 TYR B N 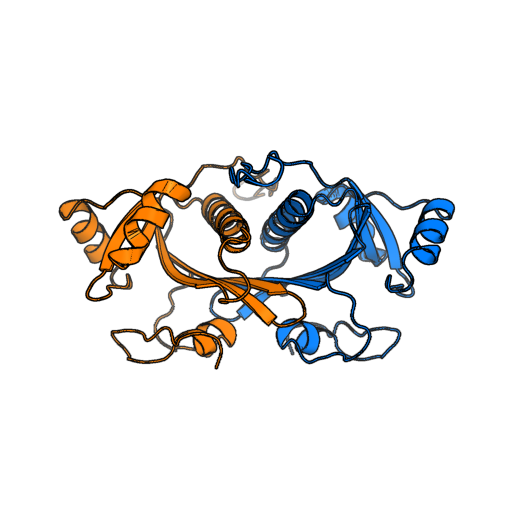1
ATOM 1387 C CA . TYR B 1 21 ? -1.231 11.148 -12.344 1 45.19 21 TYR B CA 1
ATOM 1388 C C . TYR B 1 21 ? 0.028 11.953 -12.031 1 45.19 21 TYR B C 1
ATOM 1390 O O . TYR B 1 21 ? 0.903 12.102 -12.883 1 45.19 21 TYR B O 1
ATOM 1398 N N . GLY B 1 22 ? 0.407 12.055 -10.914 1 40.38 22 GLY B N 1
ATOM 1399 C CA . GLY B 1 22 ? 1.648 12.719 -10.539 1 40.38 22 GLY B CA 1
ATOM 1400 C C . GLY B 1 22 ? 1.869 14.031 -11.273 1 40.38 22 GLY B C 1
ATOM 1401 O O . GLY B 1 22 ? 3.01 14.414 -11.539 1 40.38 22 GLY B O 1
ATOM 1402 N N . ARG B 1 23 ? 0.832 14.523 -11.953 1 37.28 23 ARG B N 1
ATOM 1403 C CA . ARG B 1 23 ? 1.267 15.773 -12.562 1 37.28 23 ARG B CA 1
ATOM 1404 C C . ARG B 1 23 ? 1.805 16.734 -11.516 1 37.28 23 ARG B C 1
ATOM 1406 O O . ARG B 1 23 ? 1.31 16.766 -10.383 1 37.28 23 ARG B O 1
ATOM 1413 N N . ASN B 1 24 ? 2.969 17.312 -11.875 1 35.44 24 ASN B N 1
ATOM 1414 C CA . ASN B 1 24 ? 3.912 18.188 -11.203 1 35.44 24 ASN B CA 1
ATOM 1415 C C . ASN B 1 24 ? 3.201 19.359 -10.523 1 35.44 24 ASN B C 1
ATOM 1417 O O . ASN B 1 24 ? 2.619 20.219 -11.195 1 35.44 24 ASN B O 1
ATOM 1421 N N . ILE B 1 25 ? 2.277 19.359 -9.805 1 35.12 25 ILE B N 1
ATOM 1422 C CA . ILE B 1 25 ? 2.273 20.641 -9.117 1 35.12 25 ILE B CA 1
ATOM 1423 C C . ILE B 1 25 ? 3.705 21.047 -8.773 1 35.12 25 ILE B C 1
ATOM 1425 O O . ILE B 1 25 ? 4.398 20.344 -8.039 1 35.12 25 ILE B O 1
ATOM 1429 N N . ARG B 1 26 ? 4.367 21.797 -9.742 1 32.12 26 ARG B N 1
ATOM 1430 C CA . ARG B 1 26 ? 5.727 22.328 -9.766 1 32.12 26 ARG B CA 1
ATOM 1431 C C . ARG B 1 26 ? 6.18 22.719 -8.359 1 32.12 26 ARG B C 1
ATOM 1433 O O . ARG B 1 26 ? 7.176 23.438 -8.203 1 32.12 26 ARG B O 1
ATOM 1440 N N . SER B 1 27 ? 5.293 23.266 -7.484 1 33.97 27 SER B N 1
ATOM 1441 C CA . SER B 1 27 ? 6.094 24.094 -6.59 1 33.97 27 SER B CA 1
ATOM 1442 C C . SER B 1 27 ? 7.336 23.344 -6.109 1 33.97 27 SER B C 1
ATOM 1444 O O . SER B 1 27 ? 7.398 22.125 -6.203 1 33.97 27 SER B O 1
ATOM 1446 N N . GLN B 1 28 ? 7.941 23.828 -4.898 1 33.44 28 GLN B N 1
ATOM 1447 C CA . GLN B 1 28 ? 9.266 23.703 -4.293 1 33.44 28 GLN B CA 1
ATOM 1448 C C . GLN B 1 28 ? 9.711 22.25 -4.246 1 33.44 28 GLN B C 1
ATOM 1450 O O . GLN B 1 28 ? 8.883 21.344 -4.309 1 33.44 28 GLN B O 1
ATOM 1455 N N . GLU B 1 29 ? 11.008 22.062 -4.121 1 39.66 29 GLU B N 1
ATOM 1456 C CA . GLU B 1 29 ? 11.992 21.016 -3.816 1 39.66 29 GLU B CA 1
ATOM 1457 C C . GLU B 1 29 ? 11.391 19.938 -2.932 1 39.66 29 GLU B C 1
ATOM 1459 O O . GLU B 1 29 ? 12.125 19.172 -2.303 1 39.66 29 GLU B O 1
ATOM 1464 N N . PHE B 1 30 ? 10.227 20.125 -2.164 1 42.53 30 PHE B N 1
ATOM 1465 C CA . PHE B 1 30 ? 10.094 19.375 -0.918 1 42.53 30 PHE B CA 1
ATOM 1466 C C . PHE B 1 30 ? 9.742 17.922 -1.194 1 42.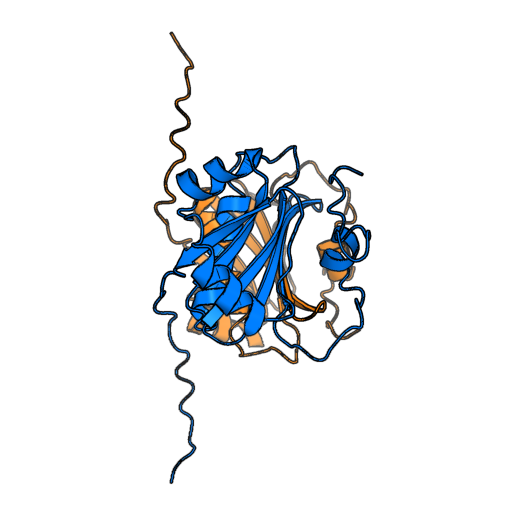53 30 PHE B C 1
ATOM 1468 O O . PHE B 1 30 ? 8.633 17.625 -1.647 1 42.53 30 PHE B O 1
ATOM 1475 N N . GLY B 1 31 ? 10.562 17.094 -1.377 1 57.81 31 GLY B N 1
ATOM 1476 C CA . GLY B 1 31 ? 10.883 15.695 -1.113 1 57.81 31 GLY B CA 1
ATOM 1477 C C . GLY B 1 31 ? 10.094 15.117 0.047 1 57.81 31 GLY B C 1
ATOM 1478 O O . GLY B 1 31 ? 9.57 15.852 0.878 1 57.81 31 GLY B O 1
ATOM 1479 N N . GLY B 1 32 ? 8.984 14.531 -0.065 1 80.75 32 GLY B N 1
ATOM 1480 C CA . GLY B 1 32 ? 8.359 13.859 1.062 1 80.75 32 GLY B CA 1
ATOM 1481 C C . GLY B 1 32 ? 6.902 13.508 0.812 1 80.75 32 GLY B C 1
ATOM 1482 O O . GLY B 1 32 ? 6.133 13.328 1.757 1 80.75 32 GLY B O 1
ATOM 1483 N N . MET B 1 33 ? 6.523 13.75 -0.497 1 86 33 MET B N 1
ATOM 1484 C CA . MET B 1 33 ? 5.141 13.383 -0.799 1 86 33 MET B CA 1
ATOM 1485 C C . MET B 1 33 ? 5.043 11.914 -1.202 1 86 33 MET B C 1
ATOM 1487 O O . MET B 1 33 ? 5.758 11.461 -2.1 1 86 33 MET B O 1
ATOM 1491 N N . TYR B 1 34 ? 4.242 11.273 -0.53 1 89.62 34 TYR B N 1
ATOM 1492 C CA . TYR B 1 34 ? 3.99 9.867 -0.8 1 89.62 34 TYR B CA 1
ATOM 1493 C C . TYR B 1 34 ? 2.518 9.625 -1.109 1 89.62 34 TYR B C 1
ATOM 1495 O O . TYR B 1 34 ? 1.645 10.32 -0.583 1 89.62 34 TYR B O 1
ATOM 1503 N N . CYS B 1 35 ? 2.238 8.711 -1.972 1 88.81 35 CYS B N 1
ATOM 1504 C CA . CYS B 1 35 ? 0.872 8.297 -2.266 1 88.81 35 CYS B CA 1
ATOM 1505 C C . CYS B 1 35 ? 0.764 6.777 -2.312 1 88.81 35 CYS B C 1
ATOM 1507 O O . CYS B 1 35 ? 1.547 6.117 -2.996 1 88.81 35 CYS B O 1
ATOM 1509 N N . ALA B 1 36 ? -0.042 6.262 -1.57 1 92.06 36 ALA B N 1
ATOM 1510 C CA . ALA B 1 36 ? -0.366 4.836 -1.593 1 92.06 36 ALA B CA 1
ATOM 1511 C C . ALA B 1 36 ? -1.729 4.594 -2.234 1 92.06 36 ALA B C 1
ATOM 1513 O O . ALA B 1 36 ? -2.707 5.27 -1.904 1 92.06 36 ALA B O 1
ATOM 1514 N N . ILE B 1 37 ? -1.81 3.662 -3.143 1 89.25 37 ILE B N 1
ATOM 1515 C CA . ILE B 1 37 ? -3.035 3.408 -3.891 1 89.25 37 ILE B CA 1
ATOM 1516 C C . ILE B 1 37 ? -3.326 1.91 -3.912 1 89.25 37 ILE B C 1
ATOM 1518 O O . ILE B 1 37 ? -2.418 1.098 -4.102 1 89.25 37 ILE B O 1
ATOM 1522 N N . LEU B 1 38 ? -4.516 1.608 -3.633 1 89.75 38 LEU B N 1
ATOM 1523 C CA . LEU B 1 38 ? -5.031 0.254 -3.803 1 89.75 38 LEU B CA 1
ATOM 1524 C C . LEU B 1 38 ? -6.086 0.206 -4.902 1 89.75 38 LEU B C 1
ATOM 1526 O O . LEU B 1 38 ? -7.039 0.986 -4.891 1 89.75 38 LEU B O 1
ATOM 1530 N N . MET B 1 39 ? -5.898 -0.643 -5.824 1 86.44 39 MET B N 1
ATOM 1531 C CA . MET B 1 39 ? -6.848 -0.841 -6.918 1 86.44 39 MET B CA 1
ATOM 1532 C C . MET B 1 39 ? -7.414 -2.258 -6.895 1 86.44 39 MET B C 1
ATOM 1534 O O . MET B 1 39 ? -6.699 -3.211 -6.586 1 86.44 39 MET B O 1
ATOM 1538 N N . ILE B 1 40 ? -8.711 -2.311 -7.168 1 85 40 ILE B N 1
ATOM 1539 C CA . ILE B 1 40 ? -9.383 -3.596 -7.324 1 85 40 ILE B CA 1
ATOM 1540 C C . ILE B 1 40 ? -10.07 -3.656 -8.688 1 85 40 ILE B C 1
ATOM 1542 O O . ILE B 1 40 ? -10.852 -2.762 -9.039 1 85 40 ILE B O 1
ATOM 1546 N N . ASN B 1 41 ? -9.766 -4.734 -9.359 1 81.81 41 ASN B N 1
ATOM 1547 C CA . ASN B 1 41 ? -10.312 -4.938 -10.695 1 81.81 41 ASN B CA 1
ATOM 1548 C C . ASN B 1 41 ? -10.188 -3.68 -11.555 1 81.81 41 ASN B C 1
ATOM 1550 O O . ASN B 1 41 ? -11.172 -3.215 -12.133 1 81.81 41 ASN B O 1
ATOM 1554 N N . SER B 1 42 ? -8.938 -3.018 -11.484 1 77.56 42 SER B N 1
ATOM 1555 C CA . SER B 1 42 ? -8.531 -1.9 -12.328 1 77.56 42 SER B CA 1
ATOM 1556 C C . SER B 1 42 ? -9.234 -0.609 -11.914 1 77.56 42 SER B C 1
ATOM 1558 O O . SER B 1 42 ? -9.266 0.358 -12.68 1 77.56 42 SER B O 1
ATOM 1560 N N . SER B 1 43 ? -9.844 -0.611 -10.82 1 80.06 43 SER B N 1
ATOM 1561 C CA . SER B 1 43 ? -10.453 0.588 -10.258 1 80.06 43 SER B CA 1
ATOM 1562 C C . SER B 1 43 ? -9.812 0.971 -8.93 1 80.06 43 SER B C 1
ATOM 1564 O O . SER B 1 43 ? -9.531 0.107 -8.094 1 80.06 43 SER B O 1
ATOM 1566 N N . VAL B 1 44 ? -9.609 2.285 -8.82 1 82.56 44 VAL B N 1
ATOM 1567 C CA . VAL B 1 44 ? -9.078 2.77 -7.555 1 82.56 44 VAL B CA 1
ATOM 1568 C C . VAL B 1 44 ? -10.117 2.596 -6.453 1 82.56 44 VAL B C 1
ATOM 1570 O O . VAL B 1 44 ? -11.25 3.07 -6.582 1 82.56 44 VAL B O 1
ATOM 1573 N N . VAL B 1 45 ? -9.797 1.943 -5.445 1 86.75 45 VAL B N 1
ATOM 1574 C CA . VAL B 1 45 ? -10.711 1.692 -4.336 1 86.75 45 VAL B CA 1
ATOM 1575 C C . VAL B 1 45 ? -10.344 2.586 -3.152 1 86.75 45 VAL B C 1
ATOM 1577 O O . VAL B 1 45 ? -11.219 3.117 -2.471 1 86.75 45 VAL B O 1
ATOM 1580 N N . SER B 1 46 ? -9.086 2.719 -2.922 1 89.44 46 SER B N 1
ATOM 1581 C CA . SER B 1 46 ? -8.609 3.535 -1.81 1 89.44 46 SER B CA 1
ATOM 1582 C C . SER B 1 46 ? -7.281 4.203 -2.145 1 89.44 46 SER B C 1
ATOM 1584 O O . SER B 1 46 ? -6.41 3.588 -2.77 1 89.44 46 SER B O 1
ATOM 1586 N N . ALA B 1 47 ? -7.117 5.438 -1.697 1 89.31 47 ALA B N 1
ATOM 1587 C CA . ALA B 1 47 ? -5.887 6.191 -1.913 1 89.31 47 ALA B CA 1
ATOM 1588 C C . ALA B 1 47 ? -5.633 7.168 -0.77 1 89.31 47 ALA B C 1
ATOM 1590 O O . ALA B 1 47 ? -6.57 7.73 -0.204 1 89.31 47 ALA B O 1
ATOM 1591 N N . GLY B 1 48 ? -4.398 7.277 -0.394 1 91.31 48 GLY B N 1
ATOM 1592 C CA . GLY B 1 48 ? -3.971 8.242 0.605 1 91.31 48 GLY B CA 1
ATOM 1593 C C . GLY B 1 48 ? -2.736 9.023 0.192 1 91.31 48 GLY B C 1
ATOM 1594 O O . GLY B 1 48 ? -1.751 8.438 -0.264 1 91.31 48 GLY B O 1
ATOM 1595 N N . LEU B 1 49 ? -2.904 10.312 0.335 1 89.75 49 LEU B N 1
ATOM 1596 C CA . LEU B 1 49 ? -1.767 11.203 0.115 1 89.75 49 LEU B CA 1
ATOM 1597 C C . LEU B 1 49 ? -1.102 11.57 1.437 1 89.75 49 LEU B C 1
ATOM 1599 O O . LEU B 1 49 ? -1.781 11.953 2.393 1 89.75 49 LEU B O 1
ATOM 1603 N N . VAL B 1 50 ? 0.206 11.398 1.468 1 93 50 VAL B N 1
ATOM 1604 C CA . VAL B 1 50 ? 0.943 11.656 2.699 1 93 50 VAL B CA 1
ATOM 1605 C C . VAL B 1 50 ? 2.082 12.641 2.424 1 93 50 VAL B C 1
ATOM 1607 O O . VAL B 1 50 ? 2.799 12.5 1.43 1 93 50 VAL B O 1
ATOM 1610 N N . ARG B 1 51 ? 2.154 13.617 3.189 1 90.75 51 ARG B N 1
ATOM 1611 C CA . ARG B 1 51 ? 3.291 14.531 3.154 1 90.75 51 ARG B CA 1
ATOM 1612 C C . ARG B 1 51 ? 4.133 14.414 4.422 1 90.75 51 ARG B C 1
ATOM 1614 O O . ARG B 1 51 ? 3.607 14.508 5.531 1 90.75 51 ARG B O 1
ATOM 1621 N N . VAL B 1 52 ? 5.395 14.219 4.215 1 91.94 52 VAL B N 1
ATOM 1622 C CA . VAL B 1 52 ? 6.285 14.016 5.355 1 91.94 52 VAL B CA 1
ATOM 1623 C C . VAL B 1 52 ? 7.145 15.258 5.566 1 91.94 52 VAL B C 1
ATOM 1625 O O . VAL B 1 52 ? 7.742 15.781 4.621 1 91.94 52 VAL B O 1
ATOM 1628 N N . PHE B 1 53 ? 7.09 15.75 6.773 1 90.56 53 PHE B N 1
ATOM 1629 C CA . PHE B 1 53 ? 7.906 16.891 7.18 1 90.56 53 PHE B CA 1
ATOM 1630 C C . PHE B 1 53 ? 9.008 16.438 8.141 1 90.56 53 PHE B C 1
ATOM 1632 O O . PHE B 1 53 ? 8.859 16.562 9.359 1 90.56 53 PHE B O 1
ATOM 1639 N N . GLY B 1 54 ? 10.164 15.938 7.527 1 88.56 54 GLY B N 1
ATOM 1640 C CA . GLY B 1 54 ? 11.219 15.43 8.383 1 88.56 54 GLY B CA 1
ATOM 1641 C C . GLY B 1 54 ? 10.805 14.203 9.18 1 88.56 54 GLY B C 1
ATOM 1642 O O . GLY B 1 54 ? 10.102 13.336 8.656 1 88.56 54 GLY B O 1
ATOM 1643 N N . ARG B 1 55 ? 11.297 14.094 10.438 1 90.06 55 ARG B N 1
ATOM 1644 C CA . ARG B 1 55 ? 11.023 12.922 11.266 1 90.06 55 ARG B CA 1
ATOM 1645 C C . ARG B 1 55 ? 9.992 13.242 12.344 1 90.06 55 ARG B C 1
ATOM 1647 O O . ARG B 1 55 ? 9.531 12.352 13.062 1 90.06 55 ARG B O 1
ATOM 1654 N N . GLU B 1 56 ? 9.539 14.461 12.383 1 91.12 56 GLU B N 1
ATOM 1655 C CA . GLU B 1 56 ? 8.664 14.875 13.469 1 91.12 56 GLU B CA 1
ATOM 1656 C C . GLU B 1 56 ? 7.199 14.633 13.125 1 91.12 56 GLU B C 1
ATOM 1658 O O . GLU B 1 56 ? 6.445 14.102 13.938 1 91.12 56 GLU B O 1
ATOM 1663 N N . VAL B 1 57 ? 6.844 15.055 11.891 1 94.06 57 VAL B N 1
ATOM 1664 C CA . VAL B 1 57 ? 5.41 15.008 11.617 1 94.06 57 VAL B CA 1
ATOM 1665 C C . VAL B 1 57 ? 5.176 14.711 10.133 1 94.06 57 VAL B C 1
ATOM 1667 O O . VAL B 1 57 ? 5.957 15.133 9.281 1 94.06 57 VAL B O 1
ATOM 1670 N N . ALA B 1 58 ? 4.227 13.898 9.898 1 95.25 58 ALA B N 1
ATOM 1671 C CA . ALA B 1 58 ? 3.664 13.727 8.562 1 95.25 58 ALA B CA 1
ATOM 1672 C C . ALA B 1 58 ? 2.191 14.125 8.531 1 95.25 58 ALA B C 1
ATOM 1674 O O . ALA B 1 58 ? 1.509 14.086 9.555 1 95.25 58 ALA B O 1
ATOM 1675 N N . GLU B 1 59 ? 1.722 14.5 7.387 1 94.25 59 GLU B N 1
ATOM 1676 C CA . GLU B 1 59 ? 0.322 14.867 7.188 1 94.25 59 GLU B CA 1
ATOM 1677 C C . GLU B 1 59 ? -0.35 13.945 6.172 1 94.25 59 GLU B C 1
ATOM 1679 O O . GLU B 1 59 ? 0.25 13.586 5.156 1 94.25 59 GLU B O 1
ATOM 1684 N N . LEU B 1 60 ? -1.515 13.523 6.543 1 94.62 60 LEU B N 1
ATOM 1685 C CA . LEU B 1 60 ? -2.414 12.844 5.617 1 94.62 60 LEU B CA 1
ATOM 1686 C C . LEU B 1 60 ? -3.551 13.766 5.191 1 94.62 60 LEU B C 1
ATOM 1688 O O . LEU B 1 60 ? -4.656 13.695 5.73 1 94.62 60 LEU B O 1
ATOM 1692 N N . PRO B 1 61 ? -3.295 14.617 4.219 1 89.12 61 PRO B N 1
ATOM 1693 C CA . PRO B 1 61 ? -4.262 15.664 3.881 1 89.12 61 PRO B CA 1
ATOM 1694 C C . PRO B 1 61 ? -5.461 15.125 3.096 1 89.12 61 PRO B C 1
ATOM 1696 O O . PRO B 1 61 ? -6.539 15.727 3.125 1 89.12 61 PRO B O 1
ATOM 1699 N N . LEU B 1 62 ? -5.23 14.016 2.406 1 84.62 62 LEU B N 1
ATOM 1700 C CA . LEU B 1 62 ? -6.301 13.547 1.529 1 84.62 62 LEU B CA 1
ATOM 1701 C C . LEU B 1 62 ? -6.387 12.023 1.544 1 84.62 62 LEU B C 1
ATOM 1703 O O . LEU B 1 62 ? -5.371 11.336 1.404 1 84.62 62 LEU B O 1
ATOM 1707 N N . VAL B 1 63 ? -7.59 11.609 1.831 1 87.25 63 VAL B N 1
ATOM 1708 C CA . VAL B 1 63 ? -7.922 10.195 1.744 1 87.25 63 VAL B CA 1
ATOM 1709 C C . VAL B 1 63 ? -9.164 10.008 0.871 1 87.25 63 VAL B C 1
ATOM 1711 O O . VAL B 1 63 ? -10.102 10.797 0.943 1 87.25 63 VAL B O 1
ATOM 1714 N N . ALA B 1 64 ? -9.102 9.023 0.002 1 84.56 64 ALA B N 1
ATOM 1715 C CA . ALA B 1 64 ? -10.25 8.727 -0.855 1 84.56 64 ALA B CA 1
ATOM 1716 C C . ALA B 1 64 ? -10.523 7.223 -0.885 1 84.56 64 ALA B C 1
ATOM 1718 O O . ALA B 1 64 ? -9.602 6.414 -1.024 1 84.56 64 ALA B O 1
ATOM 1719 N N . THR B 1 65 ? -11.75 6.844 -0.606 1 84.19 65 THR B N 1
ATOM 1720 C CA . THR B 1 65 ? -12.234 5.48 -0.776 1 84.19 65 THR B CA 1
ATOM 1721 C C . THR B 1 65 ? -13.469 5.453 -1.666 1 84.19 65 THR B C 1
ATOM 1723 O O . THR B 1 65 ? -14.383 6.27 -1.501 1 84.19 65 THR B O 1
ATOM 1726 N 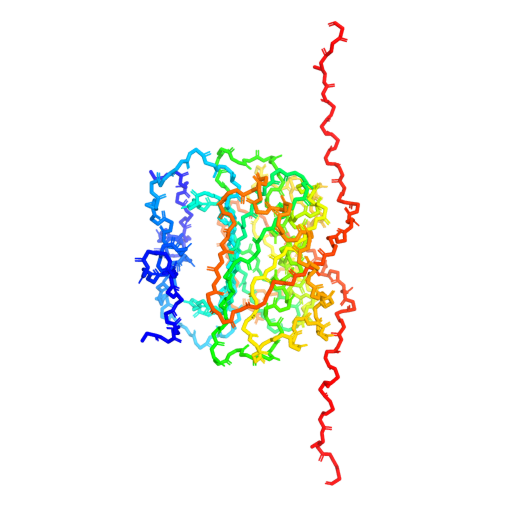N . SER B 1 66 ? -13.414 4.562 -2.625 1 81.56 66 SER B N 1
ATOM 1727 C CA . SER B 1 66 ? -14.539 4.48 -3.547 1 81.56 66 SER B CA 1
ATOM 1728 C C . SER B 1 66 ? -15.82 4.082 -2.818 1 81.56 66 SER B C 1
ATOM 1730 O O . SER B 1 66 ? -15.781 3.309 -1.858 1 81.56 66 SER B O 1
ATOM 1732 N N . ASN B 1 67 ? -17 4.613 -3.217 1 75.88 67 ASN B N 1
ATOM 1733 C CA . ASN B 1 67 ? -18.297 4.438 -2.568 1 75.88 67 ASN B CA 1
ATOM 1734 C C . ASN B 1 67 ? -18.672 2.963 -2.48 1 75.88 67 ASN B C 1
ATOM 1736 O O . ASN B 1 67 ? -19.172 2.504 -1.446 1 75.88 67 ASN B O 1
ATOM 1740 N N . GLY B 1 68 ? -18.531 2.225 -3.521 1 73.81 68 GLY B N 1
ATOM 1741 C CA . GLY B 1 68 ? -18.922 0.826 -3.521 1 73.81 68 GLY B CA 1
ATOM 1742 C C . GLY B 1 68 ? -18.062 -0.04 -2.623 1 73.81 68 GLY B C 1
ATOM 1743 O O . GLY B 1 68 ? -18.391 -1.202 -2.371 1 73.81 68 GLY B O 1
ATOM 1744 N N . HIS B 1 69 ? -17.094 0.642 -1.983 1 74.31 69 HIS B N 1
ATOM 1745 C CA . HIS B 1 69 ? -16.156 -0.152 -1.201 1 74.31 69 HIS B CA 1
ATOM 1746 C C . HIS B 1 69 ? -15.977 0.424 0.2 1 74.31 69 HIS B C 1
ATOM 1748 O O . HIS B 1 69 ? -15.023 0.085 0.9 1 74.31 69 HIS B O 1
ATOM 1754 N N . HIS B 1 70 ? -16.906 1.288 0.537 1 74.12 70 HIS B N 1
ATOM 1755 C CA . HIS B 1 70 ? -16.844 1.847 1.883 1 74.12 70 HIS B CA 1
ATOM 1756 C C . HIS B 1 70 ? -17.203 0.801 2.93 1 74.12 70 HIS B C 1
ATOM 1758 O O . HIS B 1 70 ? -18.109 -0.015 2.711 1 74.12 70 HIS B O 1
ATOM 1764 N N . GLY B 1 71 ? -16.484 0.786 3.99 1 74 71 GLY B N 1
ATOM 1765 C CA . GLY B 1 71 ? -16.797 -0.096 5.102 1 74 71 GLY B CA 1
ATOM 1766 C C . GLY B 1 71 ? -16.25 -1.5 4.926 1 74 71 GLY B C 1
ATOM 1767 O O . GLY B 1 71 ? -16.406 -2.348 5.805 1 74 71 GLY B O 1
ATOM 1768 N N . LYS B 1 72 ? -15.609 -1.734 3.834 1 78.88 72 LYS B N 1
ATOM 1769 C CA . LYS B 1 72 ? -15.086 -3.07 3.566 1 78.88 72 LYS B CA 1
ATOM 1770 C C . LYS B 1 72 ? -13.695 -3.246 4.168 1 78.88 72 LYS B C 1
ATOM 1772 O O . LYS B 1 72 ? -13.148 -4.352 4.172 1 78.88 72 LYS B O 1
ATOM 1777 N N . GLY B 1 73 ? -13.141 -2.189 4.695 1 85.81 73 GLY B N 1
ATOM 1778 C CA . GLY B 1 73 ? -11.867 -2.301 5.391 1 85.81 73 GLY B CA 1
ATOM 1779 C C . GLY B 1 73 ? -10.672 -2.004 4.5 1 85.81 73 GLY B C 1
ATOM 1780 O O . GLY B 1 73 ? -9.523 -2.143 4.926 1 85.81 73 GLY B O 1
ATOM 1781 N N . TYR B 1 74 ? -10.898 -1.624 3.293 1 86.31 74 TYR B N 1
ATOM 1782 C CA . TYR B 1 74 ? -9.797 -1.402 2.361 1 86.31 74 TYR B CA 1
ATOM 1783 C C . TYR B 1 74 ? -8.938 -0.227 2.805 1 86.31 74 TYR B C 1
ATOM 1785 O O . TYR B 1 74 ? -7.707 -0.286 2.729 1 86.31 74 TYR B O 1
ATOM 1793 N N . PHE B 1 75 ? -9.664 0.807 3.248 1 89.25 75 PHE B N 1
ATOM 1794 C CA . PHE B 1 75 ? -8.844 1.922 3.703 1 89.25 75 PHE B CA 1
ATOM 1795 C C . PHE B 1 75 ? -8.109 1.56 4.988 1 89.25 75 PHE B C 1
ATOM 1797 O O . PHE B 1 75 ? -6.969 1.981 5.195 1 89.25 75 PHE B O 1
ATOM 1804 N N . GLN B 1 76 ? -8.758 0.862 5.816 1 88.94 76 GLN B N 1
ATOM 1805 C CA . GLN B 1 76 ? -8.07 0.429 7.027 1 88.94 76 GLN B CA 1
ATOM 1806 C C . GLN B 1 76 ? -6.777 -0.31 6.688 1 88.94 76 GLN B C 1
ATOM 1808 O O . GLN B 1 76 ? -5.754 -0.115 7.348 1 88.94 76 GLN B O 1
ATOM 1813 N N . MET B 1 77 ? -6.879 -1.1 5.73 1 86.44 77 MET B N 1
ATOM 1814 C CA . MET B 1 77 ? -5.695 -1.825 5.277 1 86.44 77 MET B CA 1
ATOM 1815 C C . MET B 1 77 ? -4.656 -0.867 4.711 1 86.44 77 MET B C 1
ATOM 1817 O O . MET B 1 77 ? -3.473 -0.958 5.051 1 86.44 77 MET B O 1
ATOM 1821 N N . LEU B 1 78 ? -5.094 -0.024 3.861 1 90.69 78 LEU B N 1
ATOM 1822 C CA . LEU B 1 78 ? -4.199 0.973 3.283 1 90.69 78 LEU B CA 1
ATOM 1823 C C . LEU B 1 78 ? -3.57 1.836 4.371 1 90.69 78 LEU B C 1
ATOM 1825 O O . LEU B 1 78 ? -2.377 2.143 4.316 1 90.69 78 LEU B O 1
ATOM 1829 N N . PHE B 1 79 ? -4.387 2.184 5.371 1 92.56 79 PHE B N 1
ATOM 1830 C CA . PHE B 1 79 ? -3.92 3.016 6.473 1 92.56 79 PHE B CA 1
ATOM 1831 C C . PHE B 1 79 ? -2.816 2.312 7.254 1 92.56 79 PHE B C 1
ATOM 1833 O O . PHE B 1 79 ? -1.833 2.941 7.652 1 92.56 79 PHE B O 1
A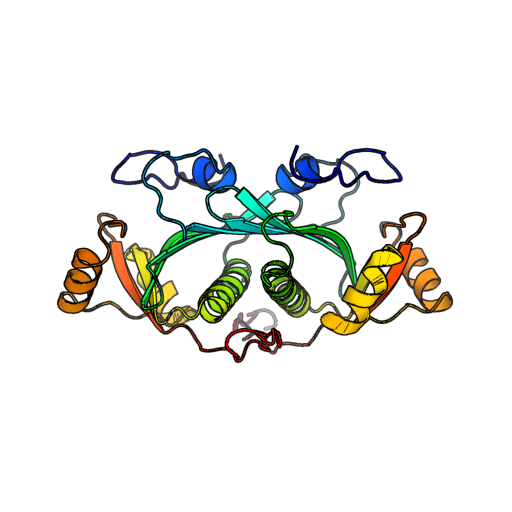TOM 1840 N N . SER B 1 80 ? -2.947 1.072 7.418 1 89.31 80 SER B N 1
ATOM 1841 C CA . SER B 1 80 ? -1.907 0.295 8.086 1 89.31 80 SER B CA 1
ATOM 1842 C C . SER B 1 80 ? -0.593 0.354 7.312 1 89.31 80 SER B C 1
ATOM 1844 O O . SER B 1 80 ? 0.483 0.406 7.914 1 89.31 80 SER B O 1
ATOM 1846 N N . CYS B 1 81 ? -0.719 0.354 6.016 1 88.69 81 CYS B N 1
ATOM 1847 C CA . CYS B 1 81 ? 0.459 0.476 5.164 1 88.69 81 CYS B CA 1
ATOM 1848 C C . CYS B 1 81 ? 1.101 1.851 5.316 1 88.69 81 CYS B C 1
ATOM 1850 O O . CYS B 1 81 ? 2.324 1.964 5.391 1 88.69 81 CYS B O 1
ATOM 1852 N N . ILE B 1 82 ? 0.307 2.814 5.402 1 92.81 82 ILE B N 1
ATOM 1853 C CA . ILE B 1 82 ? 0.792 4.18 5.562 1 92.81 82 ILE B CA 1
ATOM 1854 C C . ILE B 1 82 ? 1.535 4.309 6.895 1 92.81 82 ILE B C 1
ATOM 1856 O O . ILE B 1 82 ? 2.621 4.891 6.949 1 92.81 82 ILE B O 1
ATOM 1860 N N . GLU B 1 83 ? 0.954 3.711 7.879 1 93.31 83 GLU B N 1
ATOM 1861 C CA . GLU B 1 83 ? 1.609 3.746 9.18 1 93.31 83 GLU B CA 1
ATOM 1862 C C . GLU B 1 83 ? 2.967 3.049 9.141 1 93.31 83 GLU B C 1
ATOM 1864 O O . GLU B 1 83 ? 3.939 3.535 9.719 1 93.31 83 GLU B O 1
ATOM 1869 N N . ARG B 1 84 ? 3.041 2.004 8.523 1 88.5 84 ARG B N 1
ATOM 1870 C CA . ARG B 1 84 ? 4.301 1.273 8.406 1 88.5 84 ARG B CA 1
ATOM 1871 C C . ARG B 1 84 ? 5.332 2.082 7.629 1 88.5 84 ARG B C 1
ATOM 1873 O O . ARG B 1 84 ? 6.516 2.09 7.98 1 88.5 84 ARG B O 1
ATOM 1880 N N . LEU B 1 85 ? 4.898 2.693 6.586 1 88.69 85 LEU B N 1
ATOM 1881 C CA . LEU B 1 85 ? 5.773 3.559 5.805 1 88.69 85 LEU B CA 1
ATOM 1882 C C . LEU B 1 85 ? 6.355 4.668 6.672 1 88.69 85 LEU B C 1
ATOM 1884 O O . LEU B 1 85 ? 7.566 4.91 6.648 1 88.69 85 LEU B O 1
ATOM 1888 N N . LEU B 1 86 ? 5.473 5.227 7.453 1 92.88 86 LEU B N 1
ATOM 1889 C CA . LEU B 1 86 ? 5.918 6.328 8.305 1 92.88 86 LEU B CA 1
ATOM 1890 C C . LEU B 1 86 ? 6.871 5.828 9.383 1 92.88 86 LEU B C 1
ATOM 1892 O O . LEU B 1 86 ? 7.836 6.512 9.727 1 92.88 86 LEU B O 1
ATOM 1896 N N . ALA B 1 87 ? 6.574 4.676 9.867 1 90.44 87 ALA B N 1
ATOM 1897 C CA . ALA B 1 87 ? 7.488 4.059 10.82 1 90.44 87 ALA B CA 1
ATOM 1898 C C . ALA B 1 87 ? 8.859 3.822 10.195 1 90.44 87 ALA B C 1
ATOM 1900 O O . ALA B 1 87 ? 9.891 4.09 10.82 1 90.44 87 ALA B O 1
ATOM 1901 N N . PHE B 1 88 ? 8.836 3.355 8.992 1 83.62 88 PHE B N 1
ATOM 1902 C CA . PHE B 1 88 ? 10.062 3.111 8.234 1 83.62 88 PHE B CA 1
ATOM 1903 C C . PHE B 1 88 ? 10.852 4.402 8.055 1 83.62 88 PHE B C 1
ATOM 1905 O O . PHE B 1 88 ? 12.078 4.402 8.125 1 83.62 88 PHE B O 1
ATOM 1912 N N . LEU B 1 89 ? 10.188 5.48 7.898 1 86.5 89 LEU B N 1
ATOM 1913 C CA . LEU B 1 89 ? 10.82 6.781 7.691 1 86.5 89 LEU B CA 1
ATOM 1914 C C . LEU B 1 89 ? 11.133 7.445 9.023 1 86.5 89 LEU B C 1
ATOM 1916 O O . LEU B 1 89 ? 11.609 8.586 9.062 1 86.5 89 LEU B O 1
ATOM 1920 N N . ASN B 1 90 ? 10.789 6.801 10.102 1 90.44 90 ASN B N 1
ATOM 1921 C CA . ASN B 1 90 ? 11.055 7.277 11.461 1 90.44 90 ASN B CA 1
ATOM 1922 C C . ASN B 1 90 ? 10.289 8.562 11.758 1 90.44 90 ASN B C 1
ATOM 1924 O O . ASN B 1 90 ? 10.844 9.492 12.344 1 90.44 90 ASN B O 1
ATOM 1928 N N . VAL B 1 91 ? 9.094 8.633 11.289 1 93.31 91 VAL B N 1
ATOM 1929 C CA . VAL B 1 91 ? 8.219 9.766 11.578 1 93.31 91 VAL B CA 1
ATOM 1930 C C . VAL B 1 91 ? 7.516 9.547 12.914 1 93.31 91 VAL B C 1
ATOM 1932 O O . VAL B 1 91 ? 7.051 8.438 13.203 1 93.31 91 VAL B O 1
ATOM 1935 N N . LYS B 1 92 ? 7.391 10.547 13.703 1 94.62 92 LYS B N 1
ATOM 1936 C CA . LYS B 1 92 ? 6.871 10.414 15.062 1 94.62 92 LYS B CA 1
ATOM 1937 C C . LYS B 1 92 ? 5.352 10.523 15.086 1 94.62 92 LYS B C 1
ATOM 1939 O O . LYS B 1 92 ? 4.676 9.742 15.758 1 94.62 92 LYS B O 1
ATOM 1944 N N . SER B 1 93 ? 4.824 11.531 14.336 1 96.19 93 SER B N 1
ATOM 1945 C CA . SER B 1 93 ? 3.396 11.812 14.438 1 96.19 93 SER B CA 1
ATOM 1946 C C . SER B 1 93 ? 2.762 11.984 13.062 1 96.19 93 SER B C 1
ATOM 1948 O O . SER B 1 93 ? 3.418 12.438 12.125 1 96.19 93 SER B O 1
ATOM 1950 N N . LEU B 1 94 ? 1.513 11.57 13.016 1 97.06 94 LEU B N 1
ATOM 1951 C CA . LEU B 1 94 ? 0.691 11.742 11.82 1 97.06 94 LEU B CA 1
ATOM 1952 C C . LEU B 1 94 ? -0.5 12.648 12.109 1 97.06 94 LEU B C 1
ATOM 1954 O O . LEU B 1 94 ? -1.207 12.461 13.102 1 97.06 94 LEU B O 1
ATOM 1958 N N . VAL B 1 95 ? -0.675 13.656 11.289 1 96.81 95 VAL B N 1
ATOM 1959 C CA . VAL B 1 95 ? -1.792 14.57 11.477 1 96.81 95 VAL B CA 1
ATOM 1960 C C . VAL B 1 95 ? -2.674 14.578 10.227 1 96.81 95 VAL B C 1
ATOM 1962 O O . VAL B 1 95 ? -2.219 14.227 9.133 1 96.81 95 VAL B O 1
ATOM 1965 N N . LEU B 1 96 ? -3.949 14.867 10.422 1 95.88 96 LEU B N 1
ATOM 1966 C CA . LEU B 1 96 ? -4.824 14.961 9.266 1 95.88 96 LEU B CA 1
ATOM 1967 C C . LEU B 1 96 ? -5.996 15.891 9.539 1 95.88 96 LEU B C 1
ATOM 1969 O O . LEU B 1 96 ? -6.473 15.977 10.672 1 95.88 96 LEU B O 1
ATOM 1973 N N . PRO B 1 97 ? -6.391 16.672 8.516 1 92.44 97 PRO B N 1
ATOM 1974 C CA . PRO B 1 97 ? -7.637 17.438 8.617 1 92.44 97 PRO B CA 1
ATOM 1975 C C . PRO B 1 97 ? -8.883 16.562 8.477 1 92.44 97 PRO B C 1
ATOM 1977 O 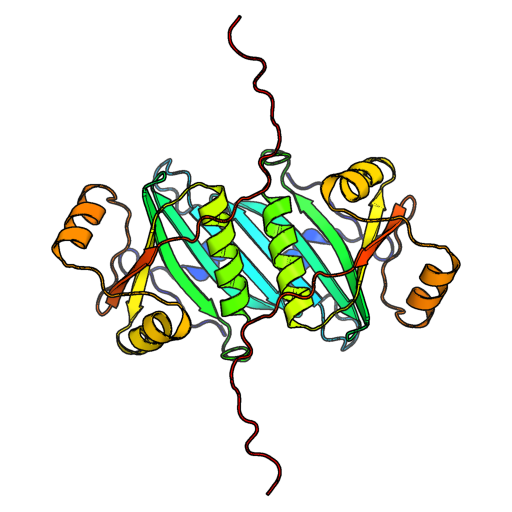O . PRO B 1 97 ? -8.969 15.742 7.559 1 92.44 97 PRO B O 1
ATOM 1980 N N . ALA B 1 98 ? -9.773 16.641 9.398 1 93.56 98 ALA B N 1
ATOM 1981 C CA . ALA B 1 98 ? -11 15.844 9.367 1 93.56 98 ALA B CA 1
ATOM 1982 C C . ALA B 1 98 ? -12.234 16.734 9.344 1 93.56 98 ALA B C 1
ATOM 1984 O O . ALA B 1 98 ? -12.367 17.656 10.164 1 93.56 98 ALA B O 1
ATOM 1985 N N . ALA B 1 99 ? -13.086 16.469 8.312 1 88.69 99 ALA B N 1
ATOM 1986 C CA . ALA B 1 99 ? -14.391 17.109 8.367 1 88.69 99 ALA B CA 1
ATOM 1987 C C . ALA B 1 99 ? -15.125 16.75 9.656 1 88.69 99 ALA B C 1
ATOM 1989 O O . ALA B 1 99 ? -14.93 15.664 10.211 1 88.69 99 ALA B O 1
ATOM 1990 N N . GLU B 1 100 ? -15.953 17.641 10.078 1 89 100 GLU B N 1
ATOM 1991 C CA . GLU B 1 100 ? -16.656 17.438 11.336 1 89 100 GLU B CA 1
ATOM 1992 C C . GLU B 1 100 ? -17.406 16.094 11.344 1 89 100 GLU B C 1
ATOM 1994 O O . GLU B 1 100 ? -17.359 15.367 12.336 1 89 100 GLU B O 1
ATOM 1999 N N . GLU B 1 101 ? -18 15.75 10.234 1 88.88 101 GLU B N 1
ATOM 2000 C CA . GLU B 1 101 ? -18.812 14.547 10.133 1 88.88 101 GLU B CA 1
ATOM 2001 C C . GLU B 1 101 ? -17.953 13.289 10.164 1 88.88 101 GLU B C 1
ATOM 2003 O O . GLU B 1 101 ? -18.438 12.211 10.5 1 88.88 101 GLU B O 1
ATOM 2008 N N . ALA B 1 102 ? -16.656 13.477 9.836 1 89.25 102 ALA B N 1
ATOM 2009 C CA . ALA B 1 102 ? -15.789 12.312 9.734 1 89.25 102 ALA B CA 1
ATOM 2010 C C . ALA B 1 102 ? -14.891 12.188 10.961 1 89.25 102 ALA B C 1
ATOM 2012 O O . ALA B 1 102 ? -14.164 11.203 11.102 1 89.25 102 ALA B O 1
ATOM 2013 N N . GLU B 1 103 ? -14.93 13.125 11.93 1 93.12 103 GLU B N 1
ATOM 2014 C CA . GLU B 1 103 ? -14.031 13.156 13.078 1 93.12 103 GLU B CA 1
ATOM 2015 C C . GLU B 1 103 ? -14.156 11.891 13.914 1 93.12 103 GLU B C 1
ATOM 2017 O O . GLU B 1 103 ? -13.148 11.328 14.344 1 93.12 103 GLU B O 1
ATOM 2022 N N . SER B 1 104 ? -15.336 11.492 14.055 1 92.81 104 SER B N 1
ATOM 2023 C CA . SER B 1 104 ? -15.594 10.352 14.938 1 92.81 104 SER B CA 1
ATOM 2024 C C . SER B 1 104 ? -14.984 9.07 14.375 1 92.81 104 SER B C 1
ATOM 2026 O O . SER B 1 104 ? -14.477 8.242 15.133 1 92.81 104 SER B O 1
ATOM 2028 N N . ILE B 1 105 ? -15.008 8.977 13.109 1 89.12 105 ILE B N 1
ATOM 2029 C CA . ILE B 1 105 ? -14.438 7.785 12.484 1 89.12 105 ILE B CA 1
ATOM 2030 C C . ILE B 1 105 ? -12.938 7.73 12.75 1 89.12 105 ILE B C 1
ATOM 2032 O O . ILE B 1 105 ? -12.398 6.68 13.117 1 89.12 105 ILE B O 1
ATOM 2036 N N . TRP B 1 106 ? -12.281 8.852 12.672 1 94.38 106 TRP B N 1
ATOM 2037 C CA . TRP B 1 106 ? -10.836 8.906 12.852 1 94.38 106 TRP B CA 1
ATOM 2038 C C . TRP B 1 106 ? -10.461 8.672 14.312 1 94.38 106 TRP B C 1
ATOM 2040 O O . TRP B 1 106 ? -9.469 8 14.602 1 94.38 106 TRP B O 1
ATOM 2050 N N . THR B 1 107 ? -11.289 9.195 15.188 1 94.88 107 THR B N 1
ATOM 2051 C CA . THR B 1 107 ? -10.984 9.07 16.609 1 94.88 107 THR B CA 1
ATOM 2052 C C . THR B 1 107 ? -11.312 7.664 17.109 1 94.88 107 THR B C 1
ATOM 2054 O O . THR B 1 107 ? -10.5 7.031 17.781 1 94.88 107 THR B O 1
ATOM 2057 N N . ASP B 1 108 ? -12.438 7.168 16.656 1 93.25 108 ASP B N 1
ATOM 2058 C CA . ASP B 1 108 ? -12.922 5.902 17.203 1 93.25 108 ASP B CA 1
ATOM 2059 C C . ASP B 1 108 ? -12.25 4.715 16.531 1 93.25 108 ASP B C 1
ATOM 2061 O O . ASP B 1 108 ? -11.875 3.744 17.188 1 93.25 108 ASP B O 1
ATOM 2065 N N . LYS B 1 109 ? -12.086 4.816 15.25 1 90.31 109 LYS B N 1
ATOM 2066 C CA . LYS B 1 109 ? -11.633 3.65 14.492 1 90.31 109 LYS B CA 1
ATOM 2067 C C . LYS B 1 109 ? -10.125 3.672 14.297 1 90.31 109 LYS B C 1
ATOM 2069 O O . LYS B 1 109 ? -9.484 2.619 14.227 1 90.31 109 LYS B O 1
ATOM 2074 N N . PHE B 1 110 ? -9.531 4.828 14.219 1 93 110 PHE B N 1
ATOM 2075 C CA . PHE B 1 110 ? -8.133 4.879 13.828 1 93 110 PHE B CA 1
ATOM 2076 C C . PHE B 1 110 ? -7.273 5.426 14.961 1 93 110 PHE B C 1
ATOM 2078 O O . PHE B 1 110 ? -6.043 5.445 14.867 1 93 110 PHE B O 1
ATOM 2085 N N . GLY B 1 111 ? -7.84 5.91 16 1 94.81 111 GLY B N 1
ATOM 2086 C CA . GLY B 1 111 ? -7.109 6.262 17.203 1 94.81 111 GLY B CA 1
ATOM 2087 C C . GLY B 1 111 ? -6.527 7.664 17.156 1 94.81 111 GLY B C 1
ATOM 2088 O O . GLY B 1 111 ? -5.535 7.949 17.828 1 94.81 111 GLY B O 1
ATOM 2089 N N . PHE B 1 112 ? -7.145 8.492 16.406 1 97.25 112 PHE B N 1
ATOM 2090 C CA . PHE B 1 112 ? -6.695 9.883 16.375 1 97.25 112 PHE B CA 1
ATOM 2091 C C . PHE B 1 112 ? -7.309 10.672 17.516 1 97.25 112 PHE B C 1
ATOM 2093 O O . PHE B 1 112 ? -8.312 10.258 18.109 1 97.25 112 PHE B O 1
ATOM 2100 N N . GLU B 1 113 ? -6.66 11.766 17.812 1 97.44 113 GLU B N 1
ATOM 2101 C CA . GLU B 1 113 ? -7.164 12.719 18.797 1 97.44 113 GLU B CA 1
ATOM 2102 C C . GLU B 1 113 ? -7.102 14.148 18.266 1 97.44 113 GLU B C 1
ATOM 2104 O O . GLU B 1 113 ? -6.227 14.477 17.469 1 97.44 113 GLU B O 1
ATOM 2109 N N . LYS B 1 114 ? -7.98 14.953 18.75 1 95.94 114 LYS B N 1
ATOM 2110 C CA . LYS B 1 114 ? -7.973 16.359 18.344 1 95.94 114 LYS B CA 1
ATOM 2111 C C . LYS B 1 114 ? -6.711 17.062 18.844 1 95.94 114 LYS B C 1
ATOM 2113 O O . LYS B 1 114 ? -6.297 16.875 19.984 1 95.94 114 LYS B O 1
ATOM 2118 N N . MET B 1 115 ? -6.176 17.812 17.938 1 95.19 115 MET B N 1
ATOM 2119 C CA . MET B 1 115 ? -4.957 18.516 18.297 1 95.19 115 MET B CA 1
ATOM 2120 C C . MET B 1 115 ? -5.277 19.766 19.109 1 95.19 115 MET B C 1
ATOM 2122 O O . MET B 1 115 ? -6.27 20.453 18.844 1 95.19 115 MET B O 1
ATOM 2126 N N . LYS B 1 116 ? -4.363 20.016 20.047 1 93.25 116 LYS B N 1
ATOM 2127 C CA . LYS B 1 116 ? -4.457 21.297 20.766 1 93.25 116 LYS B CA 1
ATOM 2128 C C . LYS B 1 116 ? -4.059 22.453 19.859 1 93.25 116 LYS B C 1
ATOM 2130 O O . LYS B 1 116 ? -3.15 22.328 19.031 1 93.25 116 LYS B O 1
ATOM 2135 N N . THR B 1 117 ? -4.688 23.578 20.062 1 90.69 117 THR B N 1
ATOM 2136 C CA . THR B 1 117 ? -4.457 24.766 19.25 1 90.69 117 THR B CA 1
ATOM 2137 C C . THR B 1 117 ? -2.986 25.172 19.312 1 90.69 117 THR B C 1
ATOM 2139 O O . THR B 1 117 ? -2.412 25.562 18.281 1 90.69 117 THR B O 1
ATOM 2142 N N . GLU B 1 118 ? -2.373 25.094 20.438 1 92.31 118 GLU B N 1
ATOM 2143 C CA . GLU B 1 118 ? -0.979 25.5 20.609 1 92.31 118 GLU B CA 1
ATOM 2144 C C . GLU B 1 118 ? -0.045 24.609 19.797 1 92.31 118 GLU B C 1
ATOM 2146 O O . GLU B 1 118 ? 0.889 25.109 19.156 1 92.31 118 GLU B O 1
ATOM 2151 N N . GLN B 1 119 ? -0.328 23.375 19.844 1 91.12 119 GLN B N 1
ATOM 2152 C CA . GLN B 1 119 ? 0.49 22.422 19.109 1 91.12 119 GLN B CA 1
ATOM 2153 C C . GLN B 1 119 ? 0.344 22.625 17.594 1 91.12 119 GLN B C 1
ATOM 2155 O O . GLN B 1 119 ? 1.328 22.547 16.859 1 91.12 119 GLN B O 1
ATOM 2160 N N . LEU B 1 120 ? -0.907 22.844 17.234 1 90.38 120 LEU B N 1
ATOM 2161 C CA . LEU B 1 120 ? -1.17 23.078 15.812 1 90.38 120 LEU B CA 1
ATOM 2162 C C . LEU B 1 120 ? -0.423 24.312 15.312 1 90.38 120 LEU B C 1
ATOM 2164 O O . LEU B 1 120 ? 0.169 24.281 14.234 1 90.38 120 LEU B O 1
ATOM 2168 N N . THR B 1 121 ? -0.421 25.344 16.062 1 89.62 121 THR B N 1
ATOM 2169 C CA . THR B 1 121 ? 0.278 26.578 15.695 1 89.62 121 THR B CA 1
ATOM 2170 C C . THR B 1 121 ? 1.777 26.328 15.562 1 89.62 121 THR B C 1
ATOM 2172 O O . THR B 1 121 ? 2.414 26.844 14.641 1 89.62 121 THR B O 1
ATOM 2175 N N . LYS B 1 122 ? 2.303 25.562 16.469 1 90.19 122 LYS B N 1
ATOM 2176 C CA . LYS B 1 122 ? 3.719 25.219 16.406 1 90.19 122 LYS B CA 1
ATOM 2177 C C . LYS B 1 122 ? 4.051 24.484 15.109 1 90.19 122 LYS B C 1
ATOM 2179 O O . LYS B 1 122 ? 5.039 24.797 14.445 1 90.19 122 LYS B O 1
ATOM 2184 N N . TYR B 1 123 ? 3.217 23.469 14.82 1 88.44 123 TYR B N 1
ATOM 2185 C CA . TYR B 1 123 ? 3.428 22.703 13.594 1 88.44 123 TYR B CA 1
ATOM 2186 C C . TYR B 1 123 ? 3.334 23.609 12.367 1 88.44 123 TYR B C 1
ATOM 2188 O O . TYR B 1 123 ? 4.16 23.5 11.453 1 88.44 123 TYR B O 1
ATOM 2196 N N . ARG B 1 124 ? 2.371 24.469 12.367 1 85.44 124 ARG B N 1
ATOM 2197 C CA . ARG B 1 124 ? 2.145 25.328 11.203 1 85.44 124 ARG B CA 1
ATOM 2198 C C . ARG B 1 124 ? 3.275 26.328 11.039 1 85.44 124 ARG B C 1
ATOM 2200 O O . ARG B 1 124 ? 3.584 26.75 9.922 1 85.44 124 ARG B O 1
ATOM 2207 N N . ARG B 1 125 ? 3.859 26.656 12.109 1 85.88 125 ARG B N 1
ATOM 2208 C CA . ARG B 1 125 ? 5 27.562 12.047 1 85.88 125 ARG B CA 1
ATOM 2209 C C . ARG B 1 125 ? 6.227 26.859 11.469 1 85.88 125 ARG B C 1
ATOM 2211 O O . ARG B 1 125 ? 6.977 27.469 10.695 1 85.88 125 ARG B O 1
ATOM 2218 N N . SER B 1 126 ? 6.363 25.656 11.836 1 83.75 126 SER B N 1
ATOM 2219 C CA . SER B 1 126 ? 7.535 24.906 11.414 1 83.75 126 SER B CA 1
ATOM 2220 C C . SER B 1 126 ? 7.316 24.266 10.047 1 83.75 126 SER B C 1
ATOM 2222 O O . SER B 1 126 ? 8.266 24.047 9.297 1 83.75 126 SER B O 1
ATOM 2224 N N . CYS B 1 127 ? 6.098 23.906 9.781 1 82.44 127 CYS B N 1
ATOM 2225 C CA . CYS B 1 127 ? 5.73 23.266 8.523 1 82.44 127 CYS B CA 1
ATOM 2226 C C . CYS B 1 127 ? 4.785 24.141 7.719 1 82.44 127 CYS B C 1
ATOM 2228 O O . CYS B 1 127 ? 3.568 23.953 7.762 1 82.44 127 CYS B O 1
ATOM 2230 N N . CYS B 1 128 ? 5.254 24.969 6.914 1 76.75 128 CYS B N 1
ATOM 2231 C CA . CYS B 1 128 ? 4.48 25.984 6.219 1 76.75 128 CYS B CA 1
ATOM 2232 C C . CYS B 1 128 ? 3.611 25.359 5.129 1 76.75 128 CYS B C 1
ATOM 2234 O O . CYS B 1 128 ? 2.631 25.953 4.691 1 76.75 128 CYS B O 1
ATOM 2236 N N . GLN B 1 129 ? 3.943 24.141 4.789 1 75.75 129 GLN B N 1
ATOM 2237 C CA . GLN B 1 129 ? 3.225 23.516 3.684 1 75.75 129 GLN B CA 1
ATOM 2238 C C . GLN B 1 129 ? 2.061 22.672 4.191 1 75.75 129 GLN B C 1
ATOM 2240 O O . GLN B 1 129 ? 1.343 22.047 3.4 1 75.75 129 GLN B O 1
ATOM 2245 N N . MET B 1 130 ? 1.869 22.703 5.449 1 83.31 130 MET B N 1
ATOM 2246 C CA . MET B 1 130 ? 0.765 21.906 5.988 1 83.31 130 MET B CA 1
ATOM 2247 C C . MET B 1 130 ? -0.577 22.453 5.512 1 83.31 130 MET B C 1
ATOM 2249 O O . MET B 1 130 ? -0.784 23.672 5.48 1 83.31 130 MET B O 1
ATOM 2253 N N . VAL B 1 131 ? -1.418 21.578 5.121 1 77.25 131 VAL B N 1
ATOM 2254 C CA . VAL B 1 131 ? -2.68 21.984 4.512 1 77.25 131 VAL B CA 1
ATOM 2255 C C . VAL B 1 131 ? -3.697 22.312 5.602 1 77.25 131 VAL B C 1
ATOM 2257 O O . VAL B 1 131 ? -3.689 21.703 6.672 1 77.25 131 VAL B O 1
ATOM 2260 N N . THR B 1 132 ? -4.461 23.312 5.332 1 73.12 132 THR B N 1
ATOM 2261 C CA . THR B 1 132 ? -5.598 23.672 6.176 1 73.12 132 THR B CA 1
ATOM 2262 C C . THR B 1 132 ? -6.887 23.719 5.359 1 73.12 132 THR B C 1
ATOM 2264 O O . THR B 1 132 ? -6.918 24.312 4.273 1 73.12 132 THR B O 1
ATOM 2267 N N . PHE B 1 133 ? -7.863 23 5.789 1 75.56 133 PHE B N 1
ATOM 2268 C CA . PHE B 1 133 ? -9.156 23 5.121 1 75.56 133 PHE B CA 1
ATOM 2269 C C . PHE B 1 133 ? -10.227 23.641 6.004 1 75.56 133 PHE B C 1
ATOM 2271 O O . PHE B 1 133 ? -10.352 23.297 7.18 1 75.56 133 PHE B O 1
ATOM 2278 N N . LYS B 1 134 ? -10.891 24.547 5.348 1 79.12 134 LYS B N 1
ATOM 2279 C CA . LYS B 1 134 ? -11.977 25.156 6.102 1 79.12 134 LYS B CA 1
ATOM 2280 C C . LYS B 1 134 ? -12.992 24.109 6.543 1 79.12 134 LYS B C 1
ATOM 2282 O O . LYS B 1 134 ? -13.359 23.219 5.77 1 79.12 134 LYS B O 1
ATOM 2287 N N . GLY B 1 135 ? -13.516 24.219 7.707 1 82.38 135 GLY B N 1
ATOM 2288 C CA . GLY B 1 135 ? -14.547 23.312 8.195 1 82.38 135 GLY B CA 1
ATOM 2289 C C . GLY B 1 135 ? -13.992 22 8.688 1 82.38 135 GLY B C 1
ATOM 2290 O O . GLY B 1 135 ? -14.734 21.031 8.875 1 82.38 135 GLY B O 1
ATOM 2291 N N . THR B 1 136 ? -12.641 21.969 8.734 1 87.25 136 THR B N 1
ATOM 2292 C CA . THR B 1 136 ? -12.039 20.75 9.242 1 87.25 136 THR B CA 1
ATOM 2293 C C . THR B 1 136 ? -11.32 21 10.562 1 87.25 136 THR B C 1
ATOM 2295 O O . THR B 1 136 ? -10.992 22.141 10.883 1 87.25 136 THR B O 1
ATOM 2298 N N . SER B 1 137 ? -11.266 19.969 11.359 1 91.81 137 SER B N 1
ATOM 2299 C CA . SER B 1 137 ? -10.414 19.953 12.547 1 91.81 137 SER B CA 1
ATOM 2300 C C . SER B 1 137 ? -9.164 19.109 12.32 1 91.81 137 SER B C 1
ATOM 2302 O O . SER B 1 137 ? -9.219 18.094 11.625 1 91.81 137 SER B O 1
ATOM 2304 N N . MET B 1 138 ? -8.133 19.578 12.969 1 94.56 138 MET B N 1
ATOM 2305 C CA . MET B 1 138 ? -6.887 18.828 12.82 1 94.56 138 MET B CA 1
ATOM 2306 C C . MET B 1 138 ? -6.766 17.75 13.906 1 94.56 138 MET B C 1
ATOM 2308 O O . MET B 1 138 ? -6.918 18.047 15.094 1 94.56 138 MET B O 1
ATOM 2312 N N . LEU B 1 139 ? -6.562 16.516 13.406 1 97.31 139 LEU B N 1
ATOM 2313 C CA . LEU B 1 139 ? -6.379 15.391 14.312 1 97.31 139 LEU B CA 1
ATOM 2314 C C . LEU B 1 139 ? -4.941 14.883 14.266 1 97.31 139 LEU B C 1
ATOM 2316 O O . LEU B 1 139 ? -4.238 15.094 13.273 1 97.31 139 LEU B O 1
ATOM 2320 N N . GLN B 1 140 ? -4.516 14.258 15.359 1 97.56 140 GLN B N 1
ATOM 2321 C CA . GLN B 1 140 ? -3.152 13.742 15.43 1 97.56 140 GLN B CA 1
ATOM 2322 C C . GLN B 1 140 ? -3.121 12.352 16.062 1 97.56 140 GLN B C 1
ATOM 2324 O O . GLN B 1 140 ? -4 12 16.859 1 97.56 140 GLN B O 1
ATOM 2329 N N . LYS B 1 141 ? -2.176 11.602 15.617 1 97.12 141 LYS B N 1
ATOM 2330 C CA . LYS B 1 141 ? -1.908 10.297 16.203 1 97.12 141 LYS B CA 1
ATOM 2331 C C . LYS B 1 141 ? -0.418 9.969 16.172 1 97.12 141 LYS B C 1
ATOM 2333 O O . LYS B 1 141 ? 0.281 10.344 15.227 1 97.12 141 LYS B O 1
ATOM 2338 N N . MET B 1 142 ? 0.029 9.281 17.203 1 96.12 142 MET B N 1
ATOM 2339 C CA . MET B 1 142 ? 1.413 8.82 17.203 1 96.12 142 MET B CA 1
ATOM 2340 C C . MET B 1 142 ? 1.59 7.641 16.25 1 96.12 142 MET B C 1
ATOM 2342 O O . MET B 1 142 ? 0.739 6.754 16.188 1 96.12 142 MET B O 1
ATOM 2346 N N . VAL B 1 143 ? 2.668 7.633 15.484 1 94.75 143 VAL B N 1
ATOM 2347 C CA . VAL B 1 143 ? 2.979 6.535 14.57 1 94.75 143 VAL B CA 1
ATOM 2348 C C . VAL B 1 143 ? 3.59 5.375 15.352 1 94.75 143 VAL B C 1
ATOM 2350 O O . VAL B 1 143 ? 4.555 5.559 16.094 1 94.75 143 VAL B O 1
ATOM 2353 N N . PRO B 1 144 ? 2.955 4.207 15.227 1 88.12 144 PRO B N 1
ATOM 2354 C CA . PRO B 1 144 ? 3.541 3.072 15.945 1 88.12 144 PRO B CA 1
ATOM 2355 C C . PRO B 1 144 ? 4.949 2.73 15.453 1 88.12 144 PRO B C 1
ATOM 2357 O O . PRO B 1 144 ? 5.23 2.824 14.258 1 88.12 144 PRO B O 1
ATOM 2360 N N . GLN B 1 145 ? 5.922 2.578 16.375 1 76.69 145 GLN B N 1
ATOM 2361 C CA . GLN B 1 145 ? 7.293 2.236 16.016 1 76.69 145 GLN B CA 1
ATOM 2362 C C . GLN B 1 145 ? 7.422 0.753 15.672 1 76.69 145 GLN B C 1
ATOM 2364 O O . GLN B 1 145 ? 6.871 -0.096 16.375 1 76.69 145 GLN B O 1
ATOM 2369 N N . CYS B 1 146 ? 7.215 0.358 14.516 1 61.69 146 CYS B N 1
ATOM 2370 C CA . CYS B 1 146 ? 7.383 -1.043 14.148 1 61.69 146 CYS B CA 1
ATOM 2371 C C . CYS B 1 146 ? 8.844 -1.359 13.859 1 61.69 146 CYS B C 1
ATOM 2373 O O . CYS B 1 146 ? 9.578 -0.516 13.336 1 61.69 146 CYS B O 1
ATOM 2375 N N . ARG B 1 147 ? 9.562 -2.275 14.695 1 46.53 147 ARG B N 1
ATOM 2376 C CA . ARG B 1 147 ? 10.906 -2.775 14.43 1 46.53 147 ARG B CA 1
ATOM 2377 C C . ARG B 1 147 ? 11.055 -3.217 12.977 1 46.53 147 ARG B C 1
ATOM 2379 O O . ARG B 1 147 ? 10.469 -4.219 12.562 1 46.53 147 ARG B O 1
ATOM 2386 N N . VAL B 1 148 ? 10.953 -2.373 12.117 1 46.47 148 VAL B N 1
ATOM 2387 C CA . VAL B 1 148 ? 11.289 -2.834 10.773 1 46.47 148 VAL B CA 1
ATOM 2388 C C . VAL B 1 148 ? 12.656 -3.514 10.781 1 46.47 148 VAL B C 1
ATOM 2390 O O . VAL B 1 148 ? 13.578 -3.053 11.461 1 46.47 148 VAL B O 1
ATOM 2393 N N . ILE B 1 149 ? 12.789 -4.691 10.438 1 42.44 149 ILE B N 1
ATOM 2394 C CA . ILE B 1 149 ? 14.062 -5.383 10.258 1 42.44 149 ILE B CA 1
ATOM 2395 C C . ILE B 1 149 ? 15.047 -4.469 9.531 1 42.44 149 ILE B C 1
ATOM 2397 O O . ILE B 1 149 ? 14.758 -3.982 8.43 1 42.44 149 ILE B O 1
ATOM 2401 N N . LYS B 1 150 ? 15.852 -3.725 10.234 1 40.06 150 LYS B N 1
ATOM 2402 C CA . LYS B 1 150 ? 16.969 -2.959 9.703 1 40.06 150 LYS B CA 1
ATOM 2403 C C . LYS B 1 150 ? 17.641 -3.699 8.547 1 40.06 150 LYS B C 1
ATOM 2405 O O . LYS B 1 150 ? 17.984 -4.879 8.672 1 40.06 150 LYS B O 1
ATOM 2410 N N . PRO B 1 151 ? 17.516 -3.309 7.316 1 34.94 151 PRO B N 1
ATOM 2411 C CA . PRO B 1 151 ? 18.578 -3.857 6.473 1 34.94 151 PRO B CA 1
ATOM 2412 C C . PRO B 1 151 ? 19.969 -3.645 7.062 1 34.94 151 PRO B C 1
ATOM 2414 O O . PRO B 1 151 ? 20.234 -2.607 7.68 1 34.94 151 PRO B O 1
ATOM 2417 N N . ASP B 1 152 ? 20.594 -4.625 7.512 1 33.03 152 ASP B N 1
ATOM 2418 C CA . ASP B 1 152 ? 22.016 -4.523 7.852 1 33.03 152 ASP B CA 1
ATOM 2419 C C . ASP B 1 152 ? 22.781 -3.713 6.805 1 33.03 152 ASP B C 1
ATOM 2421 O O . ASP B 1 152 ? 23.25 -4.266 5.809 1 33.03 152 ASP B O 1
ATOM 2425 N N . TYR B 1 153 ? 22.438 -2.635 6.316 1 29.92 153 TYR B N 1
ATOM 2426 C CA . TYR B 1 153 ? 23.469 -1.9 5.586 1 29.92 153 TYR B CA 1
ATOM 2427 C C . TYR B 1 153 ? 24.594 -1.467 6.516 1 29.92 153 TYR B C 1
ATOM 2429 O O . TYR B 1 153 ? 24.375 -0.689 7.449 1 29.92 153 TYR B O 1
ATOM 2437 N N . ALA B 1 154 ? 25.688 -2.289 6.754 1 31.19 154 ALA B N 1
ATOM 2438 C CA . ALA B 1 154 ? 27.016 -1.894 7.207 1 31.19 154 ALA B CA 1
ATOM 2439 C C . ALA B 1 154 ? 27.516 -0.66 6.457 1 31.19 154 ALA B C 1
ATOM 2441 O O . ALA B 1 154 ? 27.719 -0.706 5.242 1 31.19 154 ALA B O 1
ATOM 2442 N N . SER B 1 155 ? 27.234 0.49 6.703 1 31.12 155 SER B N 1
ATOM 2443 C CA . SER B 1 155 ? 28.125 1.619 6.434 1 31.12 155 SER B CA 1
ATOM 2444 C C . SER B 1 155 ? 29.578 1.266 6.73 1 31.12 155 SER B C 1
ATOM 2446 O O . SER B 1 155 ? 29.922 0.977 7.875 1 31.12 155 SER B O 1
ATOM 2448 N N . GLU B 1 156 ? 30.391 0.698 5.801 1 30.62 156 GLU B N 1
ATOM 2449 C CA . GLU B 1 156 ? 31.828 0.902 5.773 1 30.62 156 GLU B CA 1
ATOM 2450 C C . GLU B 1 156 ? 32.188 2.389 5.746 1 30.62 156 GLU B C 1
ATOM 2452 O O . GLU B 1 156 ? 32.25 2.994 4.676 1 30.62 156 GLU B O 1
ATOM 2457 N N . ASP B 1 157 ? 31.797 3.244 6.328 1 26.86 157 ASP B N 1
ATOM 2458 C CA . ASP B 1 157 ? 32.5 4.523 6.438 1 26.86 157 ASP B CA 1
ATOM 2459 C C . ASP B 1 157 ? 33.875 4.348 7.059 1 26.86 157 ASP B C 1
ATOM 2461 O O . ASP B 1 157 ? 34.875 4.664 6.43 1 26.86 157 ASP B O 1
ATOM 2465 N N . ALA B 1 158 ? 34.344 5.238 8.273 1 26.97 158 ALA B N 1
ATOM 2466 C CA . ALA B 1 158 ? 35.344 6.211 8.703 1 26.97 158 ALA B CA 1
ATOM 2467 C C . ALA B 1 158 ? 36.5 5.52 9.422 1 26.97 158 ALA B C 1
ATOM 2469 O O . ALA B 1 158 ? 36.344 5.062 10.555 1 26.97 158 ALA B O 1
ATOM 2470 N N . GLU B 1 159 ? 37.156 4.316 8.953 1 24.3 159 GLU B N 1
ATOM 2471 C CA . GLU B 1 159 ? 38.562 4.582 9.195 1 24.3 159 GLU B CA 1
ATOM 2472 C C . GLU B 1 159 ? 39.188 5.383 8.055 1 24.3 159 GLU B C 1
ATOM 2474 O O . GLU B 1 159 ? 38.906 5.121 6.887 1 24.3 159 GLU B O 1
#

pLDDT: mean 74.88, std 22.58, range [24.3, 97.56]

Secondary structure (DSSP, 8-state):
--SPP-B-TTT--BHHHHHHH-----------EEEEEEEETTEEEEEEEEEEETTTEEEEEEEEE-GGGTTSSHHHHHHHHHHHHHHHTT--EEEEEEEGGGHHHHHHHH--EEPPHHHHHHHHHH-TT----TTEEEEEEEPP---------------/--SPP-B-TTT--BHHHHHHH-----------EEEEEEEETTEEEEEEEEEEETTTEEEEEEEEE-GGGTTSSHHHHHHHHHHHHHHHTT--EEEEEEEGGGHHHHHHHH--EEPPHHHHHHHHHH-TT----TTEEEEEEEPP---------------

InterPro domains:
  IPR016181 Acyl-CoA N-acyltransferase [SSF55729] (29-119)
  IPR056511 Increased DNA methylation 1, C-terminal [PF23209] (3-141)

Foldseek 3Di:
DQWDFPAAPVVRDRCVCCLVVVDCPPDDPDDFWDKDFDDDPNHTAKMWIKGDDQQEEIETADITGGPVCPPVCVVVVVVVVVLVVSLVRNHWKYKYWAAPVCVCVCCPPVNKDFDDPVVVVVCCVSPVPDGDDPRTTMIMDTRDNDPPPPPPPPPPPDD/DQWDFPAAPVVRDRCVCCLVVVDCPPDDPDDFWDKDFDDDPNHTAKMWIKGDDQQEEIETADITGGPVCPPVCVVVVVVVVVLVVSLVRNHWKYKYWAAPVCVCVCCPPVNKDFDDPVVVVVCCVSPVPDGDDPRTTMIMDTRDNDPPPPPPPPPPDDD

Radius of gyration: 20.59 Å; Cα contacts (8 Å, |Δi|>4): 524; chains: 2; bounding box: 72×59×46 Å

Solvent-accessible surface area (backbone atoms only — not comparable to full-atom values): 18100 Å² total; per-residue (Å²): 122,83,62,77,76,50,58,37,79,85,77,60,43,56,44,54,61,37,63,71,62,22,52,70,74,70,69,78,90,74,73,41,37,34,34,43,36,37,25,47,72,52,33,74,40,26,38,39,39,33,41,42,54,74,43,59,35,27,35,42,74,42,74,47,65,29,72,97,49,63,90,71,47,56,53,60,52,52,50,54,39,51,39,50,52,37,24,73,62,53,26,44,28,39,31,31,62,28,44,69,90,48,39,59,54,40,35,71,74,68,58,32,40,77,55,52,69,68,58,50,51,52,48,46,69,75,37,76,79,62,85,76,55,89,76,40,47,53,28,33,30,75,40,63,82,56,86,61,82,69,74,82,72,76,78,87,62,89,125,121,86,62,77,77,50,58,37,76,87,76,60,42,56,44,54,60,36,64,70,60,22,53,70,75,71,67,78,90,71,73,40,36,35,34,43,36,36,25,47,74,54,34,74,40,27,38,39,38,32,38,42,55,75,44,59,34,28,35,42,74,43,74,48,65,30,72,96,50,63,90,70,49,57,54,59,52,51,49,52,40,51,40,49,52,36,23,73,62,51,26,45,29,39,31,31,62,28,44,70,92,48,40,58,54,41,36,73,74,68,57,33,40,77,55,53,69,68,58,50,51,52,48,48,69,74,36,76,79,62,85,77,54,90,76,40,45,54,29,33,31,76,41,61,82,58,87,63,81,68,74,82,70,77,78,84,67,90,123

Sequence (318 aa):
NCFAPIIDSVSGRDLIPAMVYGRNIRSQEFGGMYCAILMINSSVVSAGLVRVFGREVAELPLVATSNGHHGKGYFQMLFSCIERLLAFLNVKSLVLPAAEEAESIWTDKFGFEKMKTEQLTKYRRSCCQMVTFKGTSMLQKMVPQCRVIKPDYASEDAENCFAPIIDSVSGRDLIPAMVYGRNIRSQEFGGMYCAILMINSSVVSAGLVRVFGREVAELPLVATSNGHHGKGYFQMLFSCIERLLAFLNVKSLVLPAAEEAESIWTDKFGFEKMKTEQLTKYRRSCCQMVTFKGTSMLQKMVPQCRVIKPDYASEDAE